Protein AF-X0XR74-F1 (afdb_monomer_lite)

Organism: NCBI:txid412755

Sequence (226 aa):
MINAAQLAQVRPLVLVLLMLSLGAARAMATEDAPVAGAARRPEAAQLPLQDAVSQYGITWTFTESVPVGRFVTGDYYVVGPVTIKSISPAAQNGQNGSMLNPPTDSKSAYDSRIRGYDAALAATAPIRMKPGDSLVSAISHASGGRHKHVYPHFEESGGPLKTAAVLTCLDGPVPADTFRPSYCGPTDRLRRAGDLHRELLPTVPRVEHTPELSLYERIFQRPWLD

Structure (mmCIF, N/CA/C/O backbone):
data_AF-X0XR74-F1
#
_entry.id   AF-X0XR74-F1
#
loop_
_atom_site.group_PDB
_atom_site.id
_atom_site.type_symbol
_atom_site.label_atom_id
_atom_site.label_alt_id
_atom_site.label_comp_id
_atom_site.label_asym_id
_atom_site.label_entity_id
_atom_site.label_seq_id
_atom_site.pdbx_PDB_ins_code
_atom_site.Cartn_x
_atom_site.Cartn_y
_atom_site.Cartn_z
_atom_site.occupancy
_atom_site.B_iso_or_equiv
_atom_site.auth_seq_id
_atom_site.auth_comp_id
_atom_site.auth_asym_id
_atom_site.auth_atom_id
_atom_site.pdbx_PDB_model_num
ATOM 1 N N . MET A 1 1 ? -55.547 -38.965 -54.626 1.00 50.41 1 MET A N 1
ATOM 2 C CA . MET A 1 1 ? -56.484 -39.597 -53.676 1.00 50.41 1 MET A CA 1
ATOM 3 C C . MET A 1 1 ? -56.570 -41.087 -53.975 1.00 50.41 1 MET A C 1
ATOM 5 O O . MET A 1 1 ? -57.277 -41.441 -54.901 1.00 50.41 1 MET A O 1
ATOM 9 N N . ILE A 1 2 ? -55.840 -41.915 -53.221 1.00 39.66 2 ILE A N 1
ATOM 10 C CA . ILE A 1 2 ? -56.207 -43.275 -52.774 1.00 39.66 2 ILE A CA 1
ATOM 11 C C . ILE A 1 2 ? -55.559 -43.399 -51.386 1.00 39.66 2 ILE A C 1
ATOM 13 O O . ILE A 1 2 ? -54.440 -42.928 -51.189 1.00 39.66 2 ILE A O 1
ATOM 17 N N . ASN A 1 3 ? -56.326 -43.890 -50.418 1.00 38.88 3 ASN A N 1
ATOM 18 C CA . ASN A 1 3 ? -56.103 -43.757 -48.980 1.00 38.88 3 ASN A CA 1
ATOM 19 C C . ASN A 1 3 ? -55.765 -45.112 -48.326 1.00 38.88 3 ASN A C 1
ATOM 21 O O . ASN A 1 3 ? -55.986 -46.157 -48.925 1.00 38.88 3 ASN A O 1
ATOM 25 N N . ALA A 1 4 ? -55.256 -45.020 -47.095 1.00 38.78 4 ALA A N 1
ATOM 26 C CA . ALA A 1 4 ? -55.173 -45.977 -45.987 1.00 38.78 4 ALA A CA 1
ATOM 27 C C . ALA A 1 4 ? -55.441 -47.492 -46.193 1.00 38.78 4 ALA A C 1
ATOM 29 O O . ALA A 1 4 ? -56.523 -47.910 -46.588 1.00 38.78 4 ALA A O 1
ATOM 30 N N . ALA A 1 5 ? -54.506 -48.267 -45.622 1.00 37.94 5 ALA A N 1
ATOM 31 C CA . ALA A 1 5 ? -54.701 -49.540 -44.916 1.00 37.94 5 ALA A CA 1
ATOM 32 C C . ALA A 1 5 ? -54.914 -50.833 -45.728 1.00 37.94 5 ALA A C 1
ATOM 34 O O . ALA A 1 5 ? -56.009 -51.122 -46.189 1.00 37.94 5 ALA A O 1
ATOM 35 N N . GLN A 1 6 ? -53.889 -51.696 -45.709 1.00 42.16 6 GLN A N 1
ATOM 36 C CA . GLN A 1 6 ? -54.013 -53.163 -45.666 1.00 42.16 6 GLN A CA 1
ATOM 37 C C . GLN A 1 6 ? -52.725 -53.733 -45.031 1.00 42.16 6 GLN A C 1
ATOM 39 O O . GLN A 1 6 ? -51.643 -53.613 -45.592 1.00 42.16 6 GLN A O 1
ATOM 44 N N . LEU A 1 7 ? -52.763 -54.015 -43.721 1.00 36.00 7 LEU A N 1
ATOM 45 C CA . LEU A 1 7 ? -52.902 -55.357 -43.115 1.00 36.00 7 LEU A CA 1
ATOM 46 C C . LEU A 1 7 ? -51.626 -56.217 -43.276 1.00 36.00 7 LEU A C 1
ATOM 48 O O . LEU A 1 7 ? -51.333 -56.693 -44.359 1.00 36.00 7 LEU A O 1
ATOM 52 N N . ALA A 1 8 ? -50.754 -56.296 -42.264 1.00 34.31 8 ALA A N 1
ATOM 53 C CA . ALA A 1 8 ? -50.838 -57.164 -41.072 1.00 34.31 8 ALA A CA 1
ATOM 54 C C . ALA A 1 8 ? -50.372 -58.613 -41.332 1.00 34.31 8 ALA A C 1
ATOM 56 O O . ALA A 1 8 ? -51.033 -59.318 -42.080 1.00 34.31 8 ALA A O 1
ATOM 57 N N . GLN A 1 9 ? -49.293 -59.055 -40.657 1.00 41.72 9 GLN A N 1
ATOM 58 C CA . GLN A 1 9 ? -49.177 -60.340 -39.924 1.00 41.72 9 GLN A CA 1
ATOM 59 C C . GLN A 1 9 ? -47.761 -60.510 -39.304 1.00 41.72 9 GLN A C 1
ATOM 61 O O . GLN A 1 9 ? -46.762 -60.384 -39.995 1.00 41.72 9 GLN A O 1
ATOM 66 N N . VAL A 1 10 ? -47.630 -60.446 -37.969 1.00 35.78 10 VAL A N 1
ATOM 67 C CA . VAL A 1 10 ? -47.380 -61.547 -36.995 1.00 35.78 10 VAL A CA 1
ATOM 68 C C . VAL A 1 10 ? -45.958 -62.182 -37.032 1.00 35.78 10 VAL A C 1
ATOM 70 O O . VAL A 1 10 ? -45.558 -62.823 -37.991 1.00 35.78 10 VAL A O 1
ATOM 73 N N . ARG A 1 11 ? -45.229 -61.977 -35.913 1.00 35.41 11 ARG A N 1
ATOM 74 C CA . ARG A 1 11 ? -43.943 -62.553 -35.399 1.00 35.41 11 ARG A CA 1
ATOM 75 C C . ARG A 1 11 ? -43.908 -64.118 -35.410 1.00 35.41 11 ARG A C 1
ATOM 77 O O . ARG A 1 11 ? -45.007 -64.650 -35.519 1.00 35.41 11 ARG A O 1
ATOM 84 N N . PRO A 1 12 ? -42.793 -64.885 -35.154 1.00 48.94 12 PRO A N 1
ATOM 85 C CA . PRO A 1 12 ? -41.681 -64.558 -34.228 1.00 48.94 12 PRO A CA 1
ATOM 86 C C . PRO A 1 12 ? -40.264 -65.221 -34.429 1.00 48.94 12 PRO A C 1
ATOM 88 O O . PRO A 1 12 ? -40.068 -66.138 -35.209 1.00 48.94 12 PRO A O 1
ATOM 91 N N . LEU A 1 13 ? -39.301 -64.741 -33.618 1.00 31.27 13 LEU A N 1
ATOM 92 C CA . LEU A 1 13 ? -38.192 -65.430 -32.901 1.00 31.27 13 LEU A CA 1
ATOM 93 C C . LEU A 1 13 ? -37.044 -66.216 -33.617 1.00 31.27 13 LEU A C 1
ATOM 95 O O . LEU A 1 13 ? -37.204 -67.353 -34.030 1.00 31.27 13 LEU A O 1
ATOM 99 N N . VAL A 1 14 ? -35.838 -65.622 -33.532 1.00 30.23 14 VAL A N 1
ATOM 100 C CA . VAL A 1 14 ? -34.523 -66.172 -33.087 1.00 30.23 14 VAL A CA 1
ATOM 101 C C . VAL A 1 14 ? -33.947 -67.443 -33.743 1.00 30.23 14 VAL A C 1
ATOM 103 O O . VAL A 1 14 ? -34.353 -68.555 -33.427 1.00 30.23 14 VAL A O 1
ATOM 106 N N . LEU A 1 15 ? -32.818 -67.281 -34.455 1.00 32.12 15 LEU A N 1
ATOM 107 C CA . LEU A 1 15 ? -31.748 -68.289 -34.507 1.00 32.12 15 LEU A CA 1
ATOM 108 C C . LEU A 1 15 ? -30.350 -67.645 -34.660 1.00 32.12 15 LEU A C 1
ATOM 110 O O . LEU A 1 15 ? -29.964 -67.170 -35.720 1.00 32.12 15 LEU A O 1
ATOM 114 N N . VAL A 1 16 ? -29.652 -67.578 -33.525 1.00 34.81 16 VAL A N 1
ATOM 115 C CA . VAL A 1 16 ? -28.233 -67.907 -33.279 1.00 34.81 16 VAL A CA 1
ATOM 116 C C . VAL A 1 16 ? -27.200 -67.665 -34.403 1.00 34.81 16 VAL A C 1
ATOM 118 O O . VAL A 1 16 ? -27.066 -68.443 -35.337 1.00 34.81 16 VAL A O 1
ATOM 121 N N . LEU A 1 17 ? -26.395 -66.617 -34.181 1.00 29.72 17 LEU A N 1
ATOM 122 C CA . LEU A 1 17 ? -24.921 -66.564 -34.224 1.00 29.72 17 LEU A CA 1
ATOM 123 C C . LEU A 1 17 ? -24.164 -67.414 -35.278 1.00 29.72 17 LEU A C 1
ATOM 125 O O . LEU A 1 17 ? -23.920 -68.598 -35.064 1.00 29.72 17 LEU A O 1
ATOM 129 N N . LEU A 1 18 ? -23.583 -66.757 -36.292 1.00 33.09 18 LEU A N 1
ATOM 130 C CA . LEU A 1 18 ? -22.234 -67.101 -36.762 1.00 33.09 18 LEU A CA 1
ATOM 131 C C . LEU A 1 18 ? -21.492 -65.858 -37.280 1.00 33.09 18 LEU A C 1
ATOM 133 O O . LEU A 1 18 ? -22.023 -65.042 -38.028 1.00 33.09 18 LEU A O 1
ATOM 137 N N . MET A 1 19 ? -20.267 -65.711 -36.790 1.00 30.66 19 MET A N 1
ATOM 138 C CA . MET A 1 19 ? -19.350 -64.594 -36.976 1.00 30.66 19 MET A CA 1
ATOM 139 C C . MET A 1 19 ? -18.734 -64.539 -38.386 1.00 30.66 19 MET A C 1
ATOM 141 O O . MET A 1 19 ? -18.375 -65.580 -38.922 1.00 30.66 19 MET A O 1
ATOM 145 N N . LEU A 1 20 ? -18.508 -63.332 -38.923 1.00 30.52 20 LEU A N 1
ATOM 146 C CA . LEU A 1 20 ? -17.189 -62.677 -39.086 1.00 30.52 20 LEU A CA 1
ATOM 147 C C . LEU A 1 20 ? -17.160 -61.690 -40.272 1.00 30.52 20 LEU A C 1
ATOM 149 O O . LEU A 1 20 ? -17.477 -62.025 -41.407 1.00 30.52 20 LEU A O 1
ATOM 153 N N . SER A 1 21 ? -16.616 -60.507 -39.968 1.00 31.62 21 SER A N 1
ATOM 154 C CA . SER A 1 21 ? -16.007 -59.508 -40.861 1.00 31.62 21 SER A CA 1
ATOM 155 C C . SER A 1 21 ? -16.922 -58.664 -41.764 1.00 31.62 21 SER A C 1
ATOM 157 O O . SER A 1 21 ? -17.354 -59.104 -42.818 1.00 31.62 21 SER A O 1
ATOM 159 N N . LEU A 1 22 ? -17.136 -57.394 -41.391 1.00 36.91 22 LEU A N 1
ATOM 160 C CA . LEU A 1 22 ? -16.425 -56.248 -41.988 1.00 36.91 22 LEU A CA 1
ATOM 161 C C . LEU A 1 22 ? -16.850 -54.924 -41.315 1.00 36.91 22 LEU A C 1
ATOM 163 O O . LEU A 1 22 ? -18.026 -54.584 -41.282 1.00 36.91 22 LEU A O 1
ATOM 167 N N . GLY A 1 23 ? -15.866 -54.161 -40.829 1.00 32.72 23 GLY A N 1
ATOM 168 C CA . GLY A 1 23 ? -15.914 -52.693 -40.810 1.00 32.72 23 GLY A CA 1
ATOM 169 C C . GLY A 1 23 ? -16.754 -51.992 -39.736 1.00 32.72 23 GLY A C 1
ATOM 170 O O . GLY A 1 23 ? -17.702 -51.287 -40.065 1.00 32.72 23 GLY A O 1
ATOM 171 N N . ALA A 1 24 ? -16.340 -52.050 -38.467 1.00 34.88 24 ALA A N 1
ATOM 172 C CA . ALA A 1 24 ? -16.693 -50.988 -37.525 1.00 34.88 24 ALA A CA 1
ATOM 173 C C . ALA A 1 24 ? -15.850 -49.743 -37.853 1.00 34.88 24 ALA A C 1
ATOM 175 O O . ALA A 1 24 ? -14.668 -49.677 -37.513 1.00 34.88 24 ALA A O 1
ATOM 176 N N . ALA A 1 25 ? -16.449 -48.757 -38.521 1.00 36.53 25 ALA A N 1
ATOM 177 C CA . ALA A 1 25 ? -15.903 -47.409 -38.569 1.00 36.53 25 ALA A CA 1
ATOM 178 C C . ALA A 1 25 ? -15.925 -46.839 -37.142 1.00 36.53 25 ALA A C 1
ATOM 180 O O . ALA A 1 25 ? -16.952 -46.368 -36.654 1.00 36.53 25 ALA A O 1
ATOM 181 N N . ARG A 1 26 ? -14.791 -46.924 -36.440 1.00 38.16 26 ARG A N 1
ATOM 182 C CA . ARG A 1 26 ? -14.553 -46.122 -35.240 1.00 38.16 26 ARG A CA 1
ATOM 183 C C . ARG A 1 26 ? -14.521 -44.666 -35.689 1.00 38.16 26 ARG A C 1
ATOM 185 O O . ARG A 1 26 ? -13.575 -44.247 -36.349 1.00 38.16 26 ARG A O 1
ATOM 192 N N . ALA A 1 27 ? -15.544 -43.904 -35.317 1.00 35.62 27 ALA A N 1
ATOM 193 C CA . ALA A 1 27 ? -15.402 -42.465 -35.214 1.00 35.62 27 ALA A CA 1
ATOM 194 C C . ALA A 1 27 ? -14.245 -42.212 -34.240 1.00 35.62 27 ALA A C 1
ATOM 196 O O . ALA A 1 27 ? -14.359 -42.483 -33.044 1.00 35.62 27 ALA A O 1
ATOM 197 N N . MET A 1 28 ? -13.104 -41.769 -34.766 1.00 34.09 28 MET A N 1
ATOM 198 C CA . MET A 1 28 ? -12.090 -41.124 -33.952 1.00 34.09 28 MET A CA 1
ATOM 199 C C . MET A 1 28 ? -12.693 -39.794 -33.519 1.00 34.09 28 MET A C 1
ATOM 201 O O . MET A 1 28 ? -12.554 -38.784 -34.200 1.00 34.09 28 MET A O 1
ATOM 205 N N . ALA A 1 29 ? -13.424 -39.816 -32.406 1.00 37.09 29 ALA A N 1
ATOM 206 C CA . ALA A 1 29 ? -13.490 -38.642 -31.566 1.00 37.09 29 ALA A CA 1
ATOM 207 C C . ALA A 1 29 ? -12.036 -38.368 -31.183 1.00 37.09 29 ALA A C 1
ATOM 209 O O . ALA A 1 29 ? -11.422 -39.138 -30.445 1.00 37.09 29 ALA A O 1
ATOM 210 N N . THR A 1 30 ? -11.452 -37.341 -31.787 1.00 34.97 30 THR A N 1
ATOM 211 C CA . THR A 1 30 ? -10.300 -36.679 -31.205 1.00 34.97 30 THR A CA 1
ATOM 212 C C . THR A 1 30 ? -10.781 -36.191 -29.846 1.00 34.97 30 THR A C 1
ATOM 214 O O . THR A 1 30 ? -11.467 -35.177 -29.750 1.00 34.97 30 THR A O 1
ATOM 217 N N . GLU A 1 31 ? -10.525 -36.984 -28.803 1.00 41.28 31 GLU A N 1
ATOM 218 C CA . GLU A 1 31 ? -10.403 -36.442 -27.461 1.00 41.28 31 GLU A CA 1
ATOM 219 C C . GLU A 1 31 ? -9.352 -35.347 -27.585 1.00 41.28 31 GLU A C 1
ATOM 221 O O . GLU A 1 31 ? -8.162 -35.630 -27.740 1.00 41.28 31 GLU A O 1
ATOM 226 N N . ASP A 1 32 ? -9.815 -34.099 -27.625 1.00 36.69 32 ASP A N 1
ATOM 227 C CA . ASP A 1 32 ? -8.964 -32.949 -27.395 1.00 36.69 32 ASP A CA 1
ATOM 228 C C . ASP A 1 32 ? -8.248 -33.220 -26.076 1.00 36.69 32 ASP A C 1
ATOM 230 O O . ASP A 1 32 ? -8.843 -33.216 -24.993 1.00 36.69 32 ASP A O 1
ATOM 234 N N . ALA A 1 33 ? -6.959 -33.533 -26.189 1.00 40.41 33 ALA A N 1
ATOM 235 C CA . ALA A 1 33 ? -6.070 -33.592 -25.054 1.00 40.41 33 ALA A CA 1
ATOM 236 C C . ALA A 1 33 ? -6.236 -32.272 -24.286 1.00 40.41 33 ALA A C 1
ATOM 238 O O . ALA A 1 33 ? -6.251 -31.202 -24.905 1.00 40.41 33 ALA A O 1
ATOM 239 N N . PRO A 1 34 ? -6.383 -32.310 -22.952 1.00 41.12 34 PRO A N 1
ATOM 240 C CA . PRO A 1 34 ? -6.549 -31.088 -22.193 1.00 41.12 34 PRO A CA 1
ATOM 241 C C . PRO A 1 34 ? -5.308 -30.231 -22.431 1.00 41.12 34 PRO A C 1
ATOM 243 O O . PRO A 1 34 ? -4.183 -30.690 -22.222 1.00 41.12 34 PRO A O 1
ATOM 246 N N . VAL A 1 35 ? -5.510 -28.990 -22.877 1.00 48.12 35 VAL A N 1
ATOM 247 C CA . VAL A 1 35 ? -4.445 -27.989 -22.927 1.00 48.12 35 VAL A CA 1
ATOM 248 C C . VAL A 1 35 ? -3.887 -27.866 -21.511 1.00 48.12 35 VAL A C 1
ATOM 250 O O . VAL A 1 35 ? -4.533 -27.340 -20.601 1.00 48.12 35 VAL A O 1
ATOM 253 N N . ALA A 1 36 ? -2.697 -28.423 -21.308 1.00 43.00 36 ALA A N 1
ATOM 254 C CA . ALA A 1 36 ? -1.950 -28.305 -20.074 1.00 43.00 36 ALA A CA 1
ATOM 255 C C . ALA A 1 36 ? -1.642 -26.819 -19.843 1.00 43.00 36 ALA A C 1
ATOM 257 O O . ALA A 1 36 ? -0.899 -26.219 -20.613 1.00 43.00 36 ALA A O 1
ATOM 258 N N . GLY A 1 37 ? -2.228 -26.216 -18.803 1.00 43.25 37 GLY A N 1
ATOM 259 C CA . GLY A 1 37 ? -1.848 -24.860 -18.388 1.00 43.25 37 GLY A CA 1
ATOM 260 C C . GLY A 1 37 ? -2.933 -23.984 -17.772 1.00 43.25 37 GLY A C 1
ATOM 261 O O . GLY A 1 37 ? -2.594 -22.960 -17.186 1.00 43.25 37 GLY A O 1
ATOM 262 N N . ALA A 1 38 ? -4.214 -24.360 -17.806 1.00 45.47 38 ALA A N 1
ATOM 263 C CA . ALA A 1 38 ? -5.198 -23.693 -16.957 1.00 45.47 38 ALA A CA 1
ATOM 264 C C . ALA A 1 38 ? -4.982 -24.177 -15.520 1.00 45.47 38 ALA A C 1
ATOM 266 O O . ALA A 1 38 ? -5.572 -25.173 -15.098 1.00 45.47 38 ALA A O 1
ATOM 267 N N . ALA A 1 39 ? -4.083 -23.516 -14.784 1.00 48.03 39 ALA A N 1
ATOM 268 C CA . ALA A 1 39 ? -3.956 -23.705 -13.349 1.00 48.03 39 ALA A CA 1
ATOM 269 C C . ALA A 1 39 ? -5.370 -23.637 -12.759 1.00 48.03 39 ALA A C 1
ATOM 271 O O . ALA A 1 39 ? -6.012 -22.581 -12.775 1.00 48.03 39 ALA A O 1
ATOM 272 N N . ARG A 1 40 ? -5.891 -24.790 -12.311 1.00 50.78 40 ARG A N 1
ATOM 273 C CA . ARG A 1 40 ? -7.111 -24.841 -11.505 1.00 50.78 40 ARG A CA 1
ATOM 274 C C . ARG A 1 40 ? -6.927 -23.772 -10.444 1.00 50.78 40 ARG A C 1
ATOM 276 O O . ARG A 1 40 ? -5.891 -23.781 -9.783 1.00 50.78 40 ARG A O 1
ATOM 283 N N . ARG A 1 41 ? -7.895 -22.851 -10.331 1.00 47.16 41 ARG A N 1
ATOM 284 C CA . ARG A 1 41 ? -8.010 -21.931 -9.194 1.00 47.16 41 ARG A CA 1
ATOM 285 C C . ARG A 1 41 ? -7.658 -22.778 -7.970 1.00 47.16 41 ARG A C 1
ATOM 287 O O . ARG A 1 41 ? -8.414 -23.720 -7.719 1.00 47.16 41 ARG A O 1
ATOM 294 N N . PRO A 1 42 ? -6.506 -22.562 -7.304 1.00 48.03 42 PRO A N 1
ATOM 295 C CA . PRO A 1 42 ? -6.255 -23.257 -6.060 1.00 48.03 42 PRO A CA 1
ATOM 296 C C . PRO A 1 42 ? -7.492 -22.970 -5.231 1.00 48.03 42 PRO A C 1
ATOM 298 O O . PRO A 1 42 ? -7.928 -21.813 -5.179 1.00 48.03 42 PRO A O 1
ATOM 301 N N . GLU A 1 43 ? -8.138 -24.021 -4.735 1.00 49.12 43 GLU A N 1
ATOM 302 C CA . GLU A 1 43 ? -9.251 -23.863 -3.816 1.00 49.12 43 GLU A CA 1
ATOM 303 C C . GLU A 1 43 ? -8.837 -22.800 -2.810 1.00 49.12 43 GLU A C 1
ATOM 305 O O . GLU A 1 43 ? -7.707 -22.850 -2.326 1.00 49.12 43 GLU A O 1
ATOM 310 N N . ALA A 1 44 ? -9.684 -21.781 -2.662 1.00 47.81 44 ALA A N 1
ATOM 311 C CA . ALA A 1 44 ? -9.475 -20.613 -1.830 1.00 47.81 44 ALA A CA 1
ATOM 312 C C . ALA A 1 44 ? -9.013 -21.058 -0.437 1.00 47.81 44 ALA A C 1
ATOM 314 O O . ALA A 1 44 ? -9.826 -21.296 0.452 1.00 47.81 44 ALA A O 1
ATOM 315 N N . ALA A 1 45 ? -7.704 -21.246 -0.282 1.00 56.72 45 ALA A N 1
ATOM 316 C CA . ALA A 1 45 ? -7.099 -21.696 0.947 1.00 56.72 45 ALA A CA 1
ATOM 317 C C . ALA A 1 45 ? -7.471 -20.642 1.979 1.00 56.72 45 ALA A C 1
ATOM 319 O O . ALA A 1 45 ? -7.301 -19.450 1.710 1.00 56.72 45 ALA A O 1
ATOM 320 N N . GLN A 1 46 ? -8.052 -21.075 3.101 1.00 75.50 46 GLN A N 1
ATOM 321 C CA . GLN A 1 46 ? -8.413 -20.188 4.200 1.00 75.50 46 GLN A CA 1
ATOM 322 C C . GLN A 1 46 ? -7.187 -19.342 4.527 1.00 75.50 46 GLN A C 1
ATOM 324 O O . GLN A 1 46 ? -6.181 -19.848 5.028 1.00 75.50 46 GLN A O 1
ATOM 329 N N . LEU A 1 47 ? -7.244 -18.073 4.125 1.00 92.44 47 LEU A N 1
ATOM 330 C CA . LEU A 1 47 ? -6.144 -17.152 4.320 1.00 92.44 47 LEU A CA 1
ATOM 331 C C . LEU A 1 47 ? -5.864 -17.076 5.821 1.00 92.44 47 LEU A C 1
ATOM 333 O O . LEU A 1 47 ? -6.817 -17.072 6.609 1.00 92.44 47 LEU A O 1
ATOM 337 N N . PRO A 1 48 ? -4.590 -17.017 6.236 1.00 95.62 48 PRO A N 1
ATOM 338 C CA . PRO A 1 48 ? -4.269 -16.881 7.643 1.00 95.62 48 PRO A CA 1
ATOM 339 C C . PRO A 1 48 ? -4.957 -15.638 8.206 1.00 95.62 48 PRO A C 1
ATOM 341 O O . PRO A 1 48 ? -4.851 -14.545 7.639 1.00 95.62 48 PRO A O 1
ATOM 344 N N . LEU A 1 49 ? -5.646 -15.827 9.329 1.00 97.50 49 LEU A N 1
ATOM 345 C CA . LEU A 1 49 ? -6.164 -14.731 10.130 1.00 97.50 49 LEU A CA 1
ATOM 346 C C . LEU A 1 49 ? -4.992 -14.041 10.825 1.00 97.50 49 LEU A C 1
ATOM 348 O O . LEU A 1 49 ? -4.180 -14.699 11.475 1.00 97.50 49 LEU A O 1
ATOM 352 N N . GLN A 1 50 ? -4.884 -12.727 10.664 1.00 98.50 50 GLN A N 1
ATOM 353 C CA . GLN A 1 50 ? -3.826 -11.929 11.277 1.00 98.50 50 GLN A CA 1
ATOM 354 C C . GLN A 1 50 ? -4.411 -10.662 11.890 1.00 98.50 50 GLN A C 1
ATOM 356 O O . GLN A 1 50 ? -5.307 -10.050 11.314 1.00 98.50 50 GLN A O 1
ATOM 361 N N . ASP A 1 51 ? -3.860 -10.244 13.028 1.00 98.56 51 ASP A N 1
ATOM 362 C CA . ASP A 1 51 ? -4.226 -8.990 13.704 1.00 98.56 51 ASP A CA 1
ATOM 363 C C . ASP A 1 51 ? -3.460 -7.783 13.151 1.00 98.56 51 ASP A C 1
ATOM 365 O O . ASP A 1 51 ? -3.815 -6.635 13.414 1.00 98.56 51 ASP A O 1
ATOM 369 N N . ALA A 1 52 ? -2.392 -8.024 12.389 1.00 98.75 52 ALA A N 1
ATOM 370 C CA . ALA A 1 52 ? -1.595 -6.991 11.751 1.00 98.75 52 ALA A CA 1
ATOM 371 C C . ALA A 1 52 ? -0.811 -7.548 10.560 1.00 98.75 52 ALA A C 1
ATOM 373 O O . ALA A 1 52 ? -0.515 -8.740 10.497 1.00 98.75 52 ALA A O 1
ATOM 374 N N . VAL A 1 53 ? -0.402 -6.663 9.655 1.00 98.69 53 VAL A N 1
ATOM 375 C CA . VAL A 1 53 ? 0.551 -6.968 8.580 1.00 98.69 53 VAL A CA 1
ATOM 376 C C . VAL A 1 53 ? 1.634 -5.908 8.522 1.00 98.69 53 VAL A C 1
ATOM 378 O O . VAL A 1 53 ? 1.363 -4.723 8.715 1.00 98.69 53 VAL A O 1
ATOM 381 N N . SER A 1 54 ? 2.861 -6.344 8.235 1.00 98.62 54 SER A N 1
ATOM 382 C CA . SER A 1 54 ? 4.030 -5.470 8.154 1.00 98.62 54 SER A CA 1
ATOM 383 C C . SER A 1 54 ? 4.726 -5.596 6.805 1.00 98.62 54 SER A C 1
ATOM 385 O O . SER A 1 54 ? 5.102 -6.693 6.391 1.00 98.62 54 SER A O 1
ATOM 387 N N . GLN A 1 55 ? 4.955 -4.466 6.141 1.00 98.12 55 GLN A N 1
ATOM 388 C CA . GLN A 1 55 ? 5.643 -4.394 4.858 1.00 98.12 55 GLN A CA 1
ATOM 389 C C . GLN A 1 55 ? 6.538 -3.154 4.807 1.00 98.12 55 GLN A C 1
ATOM 391 O O . GLN A 1 55 ? 6.111 -2.035 5.061 1.00 98.12 55 GLN A O 1
ATOM 396 N N . TYR A 1 56 ? 7.822 -3.359 4.505 1.00 96.81 56 TYR A N 1
ATOM 397 C CA . TYR A 1 56 ? 8.827 -2.291 4.373 1.00 96.81 56 TYR A CA 1
ATOM 398 C C . TYR A 1 56 ? 8.972 -1.364 5.597 1.00 96.81 56 TYR A C 1
ATOM 400 O O . TYR A 1 56 ? 9.428 -0.232 5.466 1.00 96.81 56 TYR A O 1
ATOM 408 N N . GLY A 1 57 ? 8.644 -1.863 6.793 1.00 97.81 57 GLY A N 1
ATOM 409 C CA . GLY A 1 57 ? 8.670 -1.093 8.041 1.00 97.81 57 GLY A CA 1
ATOM 410 C C . GLY A 1 57 ? 7.363 -0.363 8.360 1.00 97.81 57 GLY A C 1
ATOM 411 O O . GLY A 1 57 ? 7.299 0.294 9.392 1.00 97.81 57 GLY A O 1
ATOM 412 N N . ILE A 1 58 ? 6.347 -0.483 7.500 1.00 98.81 58 ILE A N 1
ATOM 413 C CA . ILE A 1 58 ? 4.980 -0.026 7.750 1.00 98.81 58 ILE A CA 1
ATOM 414 C C . ILE A 1 58 ? 4.190 -1.198 8.316 1.00 98.81 58 ILE A C 1
ATOM 416 O O . ILE A 1 58 ? 4.184 -2.269 7.711 1.00 98.81 58 ILE A O 1
ATOM 420 N N . THR A 1 59 ? 3.508 -0.994 9.435 1.00 98.88 59 THR A N 1
ATOM 421 C CA . THR A 1 59 ? 2.621 -1.984 10.046 1.00 98.88 59 THR A CA 1
ATOM 422 C C . THR A 1 59 ? 1.211 -1.431 10.143 1.00 98.88 59 THR A C 1
ATOM 424 O O . THR A 1 59 ? 0.999 -0.419 10.809 1.00 98.88 59 THR A O 1
ATOM 427 N N . TRP A 1 60 ? 0.242 -2.125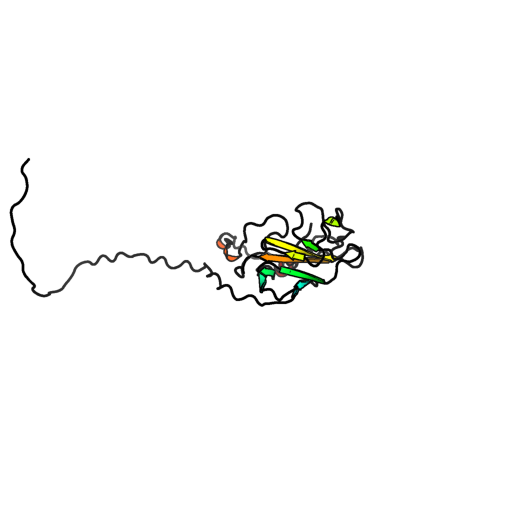 9.551 1.00 98.88 60 TRP A N 1
ATOM 428 C CA . TRP A 1 60 ? -1.183 -1.873 9.758 1.00 98.88 60 TRP A CA 1
ATOM 429 C C . TRP A 1 60 ? -1.707 -2.870 10.785 1.00 98.88 60 TRP A C 1
ATOM 431 O O . TRP A 1 60 ? -1.574 -4.075 10.590 1.00 98.88 60 TRP A O 1
ATOM 441 N N . THR A 1 61 ? -2.272 -2.373 11.883 1.00 98.88 61 THR A N 1
ATOM 442 C CA . THR A 1 61 ? -2.920 -3.198 12.913 1.00 98.88 61 THR A CA 1
ATOM 443 C C . THR A 1 61 ? -4.425 -3.116 12.733 1.00 98.88 61 THR A C 1
ATOM 445 O O . THR A 1 61 ? -4.967 -2.020 12.593 1.00 98.88 61 THR A O 1
ATOM 448 N N . PHE A 1 62 ? -5.103 -4.252 12.748 1.00 98.75 62 PHE A N 1
ATOM 449 C CA . PHE A 1 62 ? -6.543 -4.370 12.575 1.00 98.75 62 PHE A CA 1
ATOM 450 C C . PHE A 1 62 ? -7.267 -4.314 13.923 1.00 98.75 62 PHE A C 1
ATOM 452 O O . PHE A 1 62 ? -6.672 -4.505 14.986 1.00 98.75 62 PHE A O 1
ATOM 459 N N . THR A 1 63 ? -8.559 -3.997 13.905 1.00 98.50 63 THR A N 1
ATOM 460 C CA . THR A 1 63 ? -9.393 -4.078 15.116 1.00 98.50 63 THR A CA 1
ATOM 461 C C . THR A 1 63 ? -9.696 -5.518 15.523 1.00 98.50 63 THR A C 1
ATOM 463 O O . THR A 1 63 ? -9.923 -5.770 16.701 1.00 98.50 63 THR A O 1
ATOM 466 N N . GLU A 1 64 ? -9.696 -6.434 14.557 1.00 97.56 64 GLU A N 1
ATOM 467 C CA . GLU A 1 64 ? -10.018 -7.857 14.687 1.00 97.56 64 GLU A CA 1
ATOM 468 C C . GLU A 1 64 ? -9.087 -8.655 13.764 1.00 97.56 64 GLU A C 1
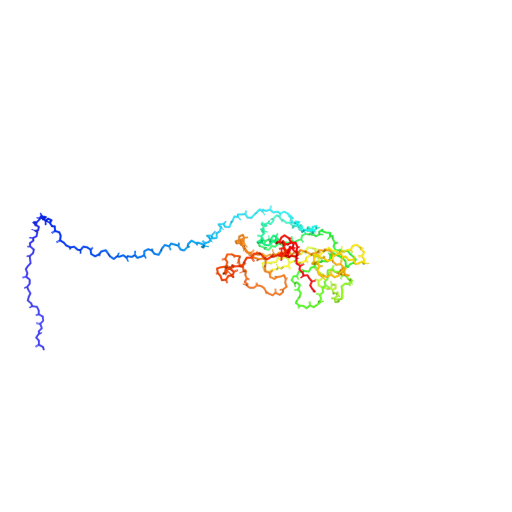ATOM 470 O O . GLU A 1 64 ? -8.522 -8.080 12.832 1.00 97.56 64 GLU A O 1
ATOM 475 N N . SER A 1 65 ? -8.935 -9.962 13.982 1.00 97.88 65 SER A N 1
ATOM 476 C CA . SER A 1 65 ? -8.152 -10.805 13.075 1.00 97.88 65 SER A CA 1
ATOM 477 C C . SER A 1 65 ? -8.831 -10.899 11.706 1.00 97.88 65 SER A C 1
ATOM 479 O O . SER A 1 65 ? -9.994 -11.294 11.617 1.00 97.88 65 SER A O 1
ATOM 481 N N . VAL A 1 66 ? -8.109 -10.584 10.628 1.00 97.38 66 VAL A N 1
ATOM 482 C CA . VAL A 1 66 ? -8.654 -10.574 9.256 1.00 97.38 66 VAL A CA 1
ATOM 483 C C . VAL A 1 66 ? -7.947 -11.591 8.364 1.00 97.38 66 VAL A C 1
ATOM 485 O O . VAL A 1 66 ? -6.761 -11.851 8.580 1.00 97.38 66 VAL A O 1
ATOM 488 N N . PRO A 1 67 ? -8.614 -12.165 7.346 1.00 98.00 67 PRO A N 1
ATOM 489 C CA . PRO A 1 67 ? -7.954 -13.045 6.391 1.00 98.00 67 PRO A CA 1
ATOM 490 C C . PRO A 1 67 ? -7.000 -12.237 5.504 1.00 98.00 67 PRO A C 1
ATOM 492 O O . PRO A 1 67 ? -7.413 -11.281 4.844 1.00 98.00 67 PRO A O 1
ATOM 495 N N . VAL A 1 68 ? -5.727 -12.632 5.478 1.00 98.25 68 VAL A N 1
ATOM 496 C CA . VAL A 1 68 ? -4.658 -11.915 4.770 1.00 98.25 68 VAL A CA 1
ATOM 497 C C . VAL A 1 68 ? -4.037 -12.780 3.682 1.00 98.25 68 VAL A C 1
ATOM 499 O O . VAL A 1 68 ? -3.553 -13.879 3.949 1.00 98.25 68 VAL A O 1
ATOM 502 N N . GLY A 1 69 ? -3.958 -12.244 2.467 1.00 97.25 69 GLY A N 1
ATOM 503 C CA . GLY A 1 69 ? -3.250 -12.853 1.347 1.00 97.25 69 GLY A CA 1
ATOM 504 C C . GLY A 1 69 ? -2.136 -11.967 0.799 1.00 97.25 69 GLY A C 1
ATOM 505 O O . GLY A 1 69 ? -1.885 -10.860 1.280 1.00 97.25 69 GLY A O 1
ATOM 506 N N . ARG A 1 70 ? -1.440 -12.477 -0.219 1.00 96.69 70 ARG A N 1
ATOM 507 C CA . ARG A 1 70 ? -0.399 -11.749 -0.949 1.00 96.69 70 ARG A CA 1
ATOM 508 C C . ARG A 1 70 ? -0.617 -11.864 -2.449 1.00 96.69 70 ARG A C 1
ATOM 510 O O . ARG A 1 70 ? -0.983 -12.931 -2.940 1.00 96.69 70 ARG A O 1
ATOM 517 N N . PHE A 1 71 ? -0.372 -10.771 -3.158 1.00 96.31 71 PHE A N 1
ATOM 518 C CA . PHE A 1 71 ? -0.284 -10.762 -4.615 1.00 96.31 71 PHE A CA 1
ATOM 519 C C . PHE A 1 71 ? 1.038 -11.376 -5.086 1.00 96.31 71 PHE A C 1
ATOM 521 O O . PHE A 1 71 ? 1.996 -11.484 -4.317 1.00 96.31 71 PHE A O 1
ATOM 528 N N . VAL A 1 72 ? 1.127 -11.699 -6.378 1.00 94.75 72 VAL A N 1
ATOM 529 C CA . VAL A 1 72 ? 2.349 -12.223 -7.015 1.00 94.75 72 VAL A CA 1
ATOM 530 C C . VAL A 1 72 ? 3.539 -11.259 -6.896 1.00 94.75 72 VAL A C 1
ATOM 532 O O . VAL A 1 72 ? 4.688 -11.687 -6.919 1.00 94.75 72 VAL A O 1
ATOM 535 N N . THR A 1 73 ? 3.276 -9.959 -6.713 1.00 90.38 73 THR A N 1
ATO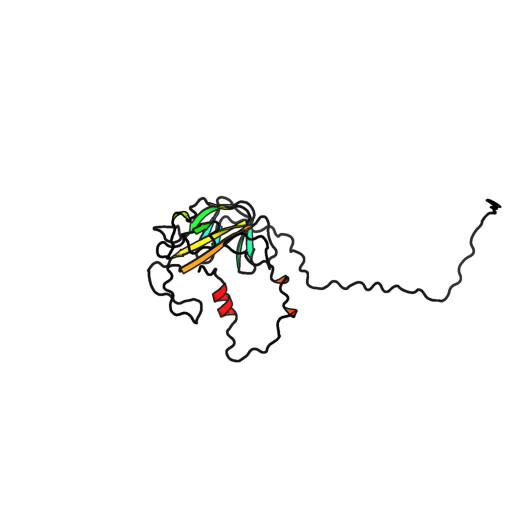M 536 C CA . THR A 1 73 ? 4.289 -8.913 -6.475 1.00 90.38 73 THR A CA 1
ATOM 537 C C . THR A 1 73 ? 4.752 -8.829 -5.017 1.00 90.38 73 THR A C 1
ATOM 539 O O . THR A 1 73 ? 5.667 -8.073 -4.705 1.00 90.38 73 THR A O 1
ATOM 542 N N . GLY A 1 74 ? 4.136 -9.594 -4.112 1.00 94.38 74 GLY A N 1
ATOM 543 C CA . GLY A 1 74 ? 4.463 -9.645 -2.687 1.00 94.38 74 GLY A CA 1
ATOM 544 C C . GLY A 1 74 ? 3.683 -8.670 -1.801 1.00 94.38 74 GLY A C 1
ATOM 545 O O . GLY A 1 74 ? 3.731 -8.829 -0.580 1.00 94.38 74 GLY A O 1
ATOM 546 N N . ASP A 1 75 ? 2.952 -7.716 -2.386 1.00 97.00 75 ASP A N 1
ATOM 547 C CA . ASP A 1 75 ? 2.072 -6.800 -1.652 1.00 97.00 75 ASP A CA 1
ATOM 548 C C . ASP A 1 75 ? 0.927 -7.551 -0.959 1.00 97.00 75 ASP A C 1
ATOM 550 O O . ASP A 1 75 ? 0.398 -8.537 -1.485 1.00 97.00 75 ASP A O 1
ATOM 554 N N . TYR A 1 76 ? 0.524 -7.063 0.211 1.00 98.00 76 TYR A N 1
ATOM 555 C CA . TYR A 1 76 ? -0.565 -7.648 0.987 1.00 98.00 76 TYR A CA 1
ATOM 556 C C . TYR A 1 76 ? -1.955 -7.216 0.503 1.00 98.00 76 TYR A C 1
ATOM 558 O O . TYR A 1 76 ? -2.185 -6.070 0.107 1.00 98.00 76 TYR A O 1
ATOM 566 N N . TYR A 1 77 ? -2.914 -8.131 0.640 1.00 97.94 77 TYR A N 1
ATOM 567 C CA . TYR A 1 77 ? -4.336 -7.810 0.622 1.00 97.94 77 TYR A CA 1
ATOM 568 C C . TYR A 1 77 ? -5.063 -8.427 1.816 1.00 97.94 77 TYR A C 1
ATOM 570 O O . TYR A 1 77 ? -4.632 -9.441 2.368 1.00 97.94 77 TYR A O 1
ATOM 578 N N . VAL A 1 78 ? -6.183 -7.819 2.189 1.00 98.25 78 VAL A N 1
ATOM 579 C CA . VAL A 1 78 ? -7.146 -8.339 3.169 1.00 98.25 78 VAL A CA 1
ATOM 580 C C . VAL A 1 78 ? -8.453 -8.697 2.473 1.00 98.25 78 VAL A C 1
ATOM 582 O O . VAL A 1 78 ? -8.740 -8.171 1.396 1.00 98.25 78 VAL A O 1
ATOM 585 N N . VAL A 1 79 ? -9.243 -9.587 3.072 1.00 96.88 79 VAL A N 1
ATOM 586 C CA . VAL A 1 79 ? -10.539 -10.014 2.526 1.00 96.88 79 VAL A CA 1
ATOM 587 C C . VAL A 1 79 ? -11.692 -9.572 3.423 1.00 96.88 79 VAL A C 1
ATOM 589 O O . VAL A 1 79 ? -11.688 -9.844 4.622 1.00 96.88 79 VAL A O 1
ATOM 592 N N . GLY A 1 80 ? -12.705 -8.955 2.811 1.00 93.31 80 GLY A N 1
ATOM 593 C CA . GLY A 1 80 ? -13.900 -8.434 3.474 1.00 93.31 80 GLY A CA 1
ATOM 594 C C . GLY A 1 80 ? -13.711 -7.021 4.039 1.00 93.31 80 GLY A C 1
ATOM 595 O O . GLY A 1 80 ? -12.616 -6.471 3.981 1.00 93.31 80 GLY A O 1
ATOM 596 N N . PRO A 1 81 ? -14.771 -6.388 4.572 1.00 96.69 81 PRO A N 1
ATOM 597 C CA . PRO A 1 81 ? -14.637 -5.108 5.259 1.00 96.69 81 PRO A CA 1
ATOM 598 C C . PRO A 1 81 ? -13.655 -5.216 6.430 1.00 96.69 81 PRO A C 1
ATOM 600 O O . PRO A 1 81 ? -13.769 -6.117 7.256 1.00 96.69 81 PRO A O 1
ATOM 603 N N . VAL A 1 82 ? -12.716 -4.278 6.522 1.00 98.19 82 VAL A N 1
ATOM 604 C CA . VAL A 1 82 ? -11.670 -4.268 7.552 1.00 98.19 82 VAL A CA 1
ATOM 605 C C . VAL A 1 82 ? -11.575 -2.886 8.176 1.00 98.19 82 VAL A C 1
ATOM 607 O O . VAL A 1 82 ? -11.687 -1.872 7.491 1.00 98.19 82 VAL A O 1
ATOM 610 N N . THR A 1 83 ? -11.332 -2.832 9.485 1.00 98.75 83 THR A N 1
ATOM 611 C CA . THR A 1 83 ? -10.978 -1.583 10.163 1.00 98.75 83 THR A CA 1
ATOM 612 C C . THR A 1 83 ? -9.517 -1.620 10.591 1.00 98.75 83 THR A C 1
ATOM 614 O O . THR A 1 83 ? -9.110 -2.458 11.396 1.00 98.75 83 THR A O 1
ATOM 617 N N . ILE A 1 84 ? -8.725 -0.683 10.076 1.00 98.81 84 ILE A N 1
ATOM 618 C CA . ILE A 1 84 ? -7.367 -0.426 10.550 1.00 98.81 84 ILE A CA 1
ATOM 619 C C . ILE A 1 84 ? -7.475 0.346 11.861 1.00 98.81 84 ILE A C 1
ATOM 621 O O . ILE A 1 84 ? -7.974 1.470 11.884 1.00 98.81 84 ILE A O 1
ATOM 625 N N . LYS A 1 85 ? -7.001 -0.252 12.949 1.00 98.75 85 LYS A N 1
ATOM 626 C CA . LYS A 1 85 ? -6.936 0.347 14.284 1.00 98.75 85 LYS A CA 1
ATOM 627 C C . LYS A 1 85 ? -5.811 1.372 14.395 1.00 98.75 85 LYS A C 1
ATOM 629 O O . LYS A 1 85 ? -6.001 2.418 15.008 1.00 98.75 85 LYS A O 1
ATOM 634 N N . SER A 1 86 ? -4.641 1.062 13.846 1.00 98.75 86 SER A N 1
ATOM 635 C CA . SER A 1 86 ? -3.462 1.928 13.901 1.00 98.75 86 SER A CA 1
ATOM 636 C C . SER A 1 86 ? -2.464 1.594 12.796 1.00 98.75 86 SER A C 1
ATOM 638 O O . SER A 1 86 ? -2.479 0.500 12.228 1.00 98.75 86 SER A O 1
ATOM 640 N N . ILE A 1 87 ? -1.589 2.557 12.508 1.00 98.88 87 ILE A N 1
ATOM 641 C CA . ILE A 1 87 ? -0.491 2.429 11.550 1.00 98.88 87 ILE A CA 1
ATOM 642 C C . ILE A 1 87 ? 0.804 2.807 12.269 1.00 98.88 87 ILE A C 1
ATOM 644 O O . ILE A 1 87 ? 0.835 3.800 12.997 1.00 98.88 87 ILE A O 1
ATOM 648 N N . SER A 1 88 ? 1.849 2.002 12.090 1.00 98.62 88 SER A N 1
ATOM 649 C CA . SER A 1 88 ? 3.198 2.272 12.591 1.00 98.62 88 SER A CA 1
ATOM 650 C C . SER A 1 88 ? 4.183 2.385 11.422 1.00 98.62 88 SER A C 1
ATOM 652 O O . SER A 1 88 ? 4.158 1.507 10.561 1.00 98.62 88 SER A O 1
ATOM 654 N N . PRO A 1 89 ? 5.059 3.407 11.378 1.00 98.19 89 PRO A N 1
ATOM 655 C CA . PRO A 1 89 ? 5.091 4.554 12.286 1.00 98.19 89 PRO A CA 1
ATOM 656 C C . PRO A 1 89 ? 3.819 5.406 12.171 1.00 98.19 89 PRO A C 1
ATOM 658 O O . PRO A 1 89 ? 3.191 5.465 11.116 1.00 98.19 89 PRO A O 1
ATOM 661 N N . ALA A 1 90 ? 3.437 6.054 13.272 1.00 97.81 90 ALA A N 1
ATOM 662 C CA . ALA A 1 90 ? 2.276 6.935 13.280 1.00 97.81 90 ALA A CA 1
ATOM 663 C C . ALA A 1 90 ? 2.543 8.198 1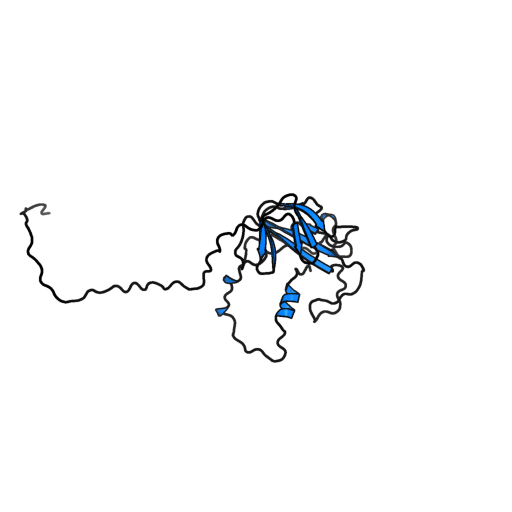2.448 1.00 97.81 90 ALA A C 1
ATOM 665 O O . ALA A 1 90 ? 3.666 8.718 12.422 1.00 97.81 90 ALA A O 1
ATOM 666 N N . ALA A 1 91 ? 1.489 8.714 11.815 1.00 97.50 91 ALA A N 1
ATOM 667 C CA . ALA A 1 91 ? 1.533 10.019 11.179 1.00 97.50 91 ALA A CA 1
ATOM 668 C C . ALA A 1 91 ? 1.733 11.104 12.246 1.00 97.50 91 ALA A C 1
ATOM 670 O O . ALA A 1 91 ? 0.988 11.168 13.226 1.00 97.50 91 ALA A O 1
ATOM 671 N N . GLN A 1 92 ? 2.741 11.955 12.072 1.00 95.81 92 GLN A N 1
ATOM 672 C CA . GLN A 1 92 ? 3.052 13.015 13.029 1.00 95.81 92 GLN A CA 1
ATOM 673 C C . GLN A 1 92 ? 3.676 14.210 12.315 1.00 95.81 92 GLN A C 1
ATOM 675 O O . GLN A 1 92 ? 4.561 14.042 11.481 1.00 95.81 92 GLN A O 1
ATOM 680 N N . ASN A 1 93 ? 3.235 15.424 12.663 1.00 94.50 93 ASN A N 1
ATOM 681 C CA . ASN A 1 93 ? 3.780 16.682 12.135 1.00 94.50 93 ASN A CA 1
ATOM 682 C C . ASN A 1 93 ? 3.843 16.714 10.595 1.00 94.50 93 ASN A C 1
ATOM 684 O O . ASN A 1 93 ? 4.836 17.155 10.022 1.00 94.50 93 ASN A O 1
ATOM 688 N N . GLY A 1 94 ? 2.803 16.191 9.938 1.00 95.12 94 GLY A N 1
ATOM 689 C CA . GLY A 1 94 ? 2.725 16.127 8.479 1.00 95.12 94 GLY A CA 1
ATOM 690 C C . GLY A 1 94 ? 3.645 15.090 7.831 1.00 95.12 94 GLY A C 1
ATOM 691 O O . GLY A 1 94 ? 3.869 15.189 6.639 1.00 95.12 94 GLY A O 1
ATOM 692 N N . GLN A 1 95 ? 4.192 14.121 8.570 1.00 96.69 95 GLN A N 1
ATOM 693 C CA . GLN A 1 95 ? 5.041 13.037 8.052 1.00 96.69 95 GLN A CA 1
ATOM 694 C C . GLN A 1 95 ? 4.402 11.666 8.296 1.00 96.69 95 GLN A C 1
ATOM 696 O O . GLN A 1 95 ? 3.525 11.541 9.151 1.00 96.69 95 GLN A O 1
ATOM 701 N N . ASN A 1 96 ? 4.892 10.636 7.597 1.00 97.56 96 ASN A N 1
ATOM 702 C CA . ASN A 1 96 ? 4.391 9.253 7.657 1.00 97.56 96 ASN A CA 1
ATOM 703 C C . ASN A 1 96 ? 2.882 9.137 7.374 1.00 97.56 96 ASN A C 1
ATOM 705 O O . ASN A 1 96 ? 2.155 8.382 8.023 1.00 97.56 96 ASN A O 1
ATOM 709 N N . GLY A 1 97 ? 2.389 9.949 6.442 1.00 98.19 97 GLY A N 1
ATOM 710 C CA . GLY A 1 97 ? 0.975 10.008 6.118 1.00 98.19 97 GLY A CA 1
ATOM 711 C C . GLY A 1 97 ? 0.467 8.761 5.400 1.00 98.19 97 GLY A C 1
ATOM 712 O O . GLY A 1 97 ? 1.221 7.970 4.825 1.00 98.19 97 GLY A O 1
ATOM 713 N N . SER A 1 98 ? -0.852 8.598 5.432 1.00 98.44 98 SER A N 1
ATOM 714 C CA . SER A 1 98 ? 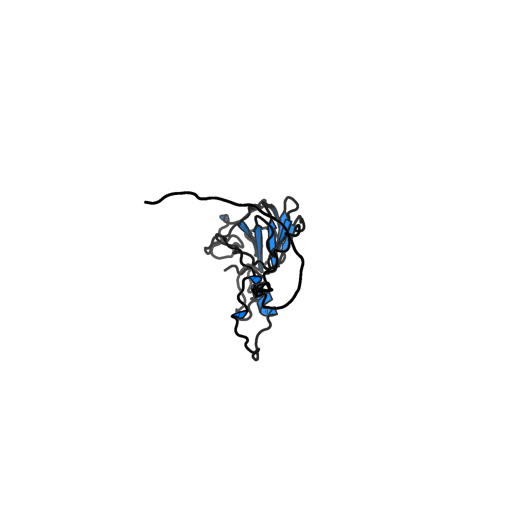-1.573 7.557 4.705 1.00 98.44 98 SER A CA 1
ATOM 715 C C . SER A 1 98 ? -2.755 8.160 3.961 1.00 98.44 98 SER A C 1
ATOM 717 O O . SER A 1 98 ? -3.301 9.172 4.392 1.00 98.44 98 SER A O 1
ATOM 719 N N . MET A 1 99 ? -3.164 7.537 2.862 1.00 98.06 99 MET A N 1
ATOM 720 C CA . MET A 1 99 ? -4.286 7.969 2.032 1.00 98.06 99 MET A CA 1
ATOM 721 C C . MET A 1 99 ? -5.127 6.755 1.646 1.00 98.06 99 MET A C 1
ATOM 723 O O . MET A 1 99 ? -4.606 5.767 1.124 1.00 98.06 99 MET A O 1
ATOM 727 N N . LEU A 1 100 ? -6.428 6.838 1.911 1.00 97.62 100 LEU A N 1
ATOM 728 C CA . LEU A 1 100 ? -7.410 5.864 1.450 1.00 97.62 100 LEU A CA 1
ATOM 729 C C . LEU A 1 100 ? -7.874 6.288 0.058 1.00 97.62 100 LEU A C 1
ATOM 731 O O . LEU A 1 100 ? -8.365 7.403 -0.098 1.00 97.62 100 LEU A O 1
ATOM 735 N N . ASN A 1 101 ? -7.722 5.403 -0.924 1.00 95.69 101 ASN A N 1
ATOM 736 C CA . ASN A 1 101 ? -8.038 5.639 -2.332 1.00 95.69 101 ASN A CA 1
ATOM 737 C C . ASN A 1 101 ? -7.463 6.971 -2.853 1.00 95.69 101 ASN A C 1
ATOM 739 O O . ASN A 1 101 ? -8.236 7.877 -3.178 1.00 95.69 101 ASN A O 1
ATOM 743 N N . PRO A 1 102 ? -6.122 7.116 -2.909 1.00 94.69 102 PRO A N 1
ATOM 744 C CA . PRO A 1 102 ? -5.487 8.330 -3.405 1.00 94.69 102 PRO A CA 1
ATOM 745 C C . PRO A 1 102 ? -6.076 8.808 -4.745 1.00 94.69 102 PRO A C 1
ATOM 747 O O . PRO A 1 102 ? -6.382 7.974 -5.611 1.00 94.69 102 PRO A O 1
ATOM 750 N N . PRO A 1 103 ? -6.213 10.135 -4.939 1.00 92.50 103 PRO A N 1
ATOM 751 C CA . PRO A 1 103 ? -6.638 10.693 -6.210 1.00 92.50 103 PRO A CA 1
ATOM 752 C C . PRO A 1 103 ? -5.606 10.392 -7.301 1.00 92.50 103 PRO A C 1
ATOM 754 O O . PRO A 1 103 ? -4.460 10.030 -7.038 1.00 92.50 103 PRO A O 1
ATOM 757 N N . THR A 1 104 ? -6.022 10.559 -8.551 1.00 90.50 104 THR A N 1
ATOM 758 C CA . THR A 1 104 ? -5.156 10.426 -9.731 1.00 90.50 104 THR A CA 1
ATOM 759 C C . THR A 1 104 ? -4.558 11.772 -10.161 1.00 90.50 104 THR A C 1
ATOM 761 O O . THR A 1 104 ? -4.224 11.948 -11.330 1.00 90.50 104 THR A O 1
ATOM 764 N N . ASP A 1 105 ? -4.504 12.749 -9.253 1.00 90.31 105 ASP A N 1
ATOM 765 C CA . ASP A 1 105 ? -3.882 14.058 -9.462 1.00 90.31 105 ASP A CA 1
ATOM 766 C C . ASP A 1 105 ? -2.570 14.167 -8.663 1.00 90.31 105 ASP A C 1
ATOM 768 O O . ASP A 1 105 ? -2.135 13.214 -8.023 1.00 90.31 105 ASP A O 1
ATOM 772 N N . SER A 1 106 ? -1.910 15.325 -8.713 1.00 88.62 106 SER A N 1
ATOM 773 C CA . SER A 1 106 ? -0.622 15.535 -8.037 1.00 88.62 106 SER A CA 1
ATOM 774 C C . SER A 1 106 ? -0.740 15.856 -6.539 1.00 88.62 106 SER A C 1
ATOM 776 O O . SER A 1 106 ? 0.220 16.364 -5.956 1.00 88.62 106 SER A O 1
ATOM 778 N N . LYS A 1 107 ? -1.905 15.658 -5.906 1.00 94.25 107 LYS A N 1
ATOM 779 C CA . LYS A 1 107 ? -2.083 15.947 -4.479 1.00 94.25 107 LYS A CA 1
ATOM 780 C C . LYS A 1 107 ? -1.808 14.723 -3.622 1.00 94.25 107 LYS A C 1
ATOM 782 O O . LYS A 1 107 ? -2.198 13.605 -3.948 1.00 94.25 107 LYS A O 1
ATOM 787 N N . SER A 1 108 ? -1.193 14.941 -2.464 1.00 95.69 108 SER A N 1
ATOM 788 C CA . SER A 1 108 ? -0.957 13.862 -1.504 1.00 95.69 108 SER A CA 1
ATOM 789 C C . SER A 1 108 ? -0.957 14.335 -0.055 1.00 95.69 108 SER A C 1
ATOM 791 O O . SER A 1 108 ? -0.794 15.515 0.224 1.00 95.69 108 SER A O 1
ATOM 793 N N . ALA A 1 109 ? -1.111 13.403 0.883 1.00 97.19 109 ALA A N 1
ATOM 794 C CA . ALA A 1 109 ? -1.025 13.657 2.321 1.00 97.19 109 ALA A CA 1
ATOM 795 C C . ALA A 1 109 ? 0.111 12.872 2.997 1.00 97.19 109 ALA A C 1
ATOM 797 O O . ALA A 1 109 ? 0.097 12.699 4.212 1.00 97.19 109 ALA A O 1
ATOM 798 N N . TYR A 1 110 ? 1.078 12.354 2.230 1.00 97.38 110 TYR A N 1
ATOM 799 C CA . TYR A 1 110 ? 2.137 11.486 2.762 1.00 97.38 110 TYR A CA 1
ATOM 800 C C . TYR A 1 110 ? 3.191 12.252 3.566 1.00 97.38 110 TYR A C 1
ATOM 802 O O . TYR A 1 110 ? 3.635 11.782 4.615 1.00 97.38 110 TYR A O 1
ATOM 810 N N . ASP A 1 111 ? 3.601 13.417 3.061 1.00 96.62 111 ASP A N 1
ATOM 811 C CA . ASP A 1 111 ? 4.595 14.273 3.696 1.00 96.62 111 ASP A CA 1
ATOM 812 C C . ASP A 1 111 ? 4.362 15.748 3.341 1.00 96.62 111 ASP A C 1
ATOM 814 O O . ASP A 1 111 ? 4.225 16.091 2.167 1.00 96.62 111 ASP A O 1
ATOM 818 N N . SER A 1 112 ? 4.355 16.634 4.338 1.00 96.44 112 SER A N 1
ATOM 819 C CA . SER A 1 112 ? 4.078 18.064 4.171 1.00 96.44 112 SER A CA 1
ATOM 820 C C . SER A 1 112 ? 5.137 18.825 3.379 1.00 96.44 112 SER A C 1
ATOM 822 O O . SER A 1 112 ? 4.919 19.979 3.016 1.00 96.44 112 SER A O 1
ATOM 824 N N . ARG A 1 113 ? 6.289 18.204 3.107 1.00 93.94 113 ARG A N 1
ATOM 825 C CA . ARG A 1 113 ? 7.345 18.750 2.245 1.00 93.94 113 ARG A CA 1
ATOM 826 C C . ARG A 1 113 ? 7.100 18.457 0.761 1.00 93.94 113 ARG A C 1
ATOM 828 O O . ARG A 1 113 ? 7.812 19.003 -0.078 1.00 93.94 113 ARG A O 1
ATOM 835 N N . ILE A 1 114 ? 6.130 17.603 0.421 1.00 92.88 114 ILE A N 1
ATOM 836 C CA . ILE A 1 114 ? 5.772 17.296 -0.969 1.00 92.88 114 ILE A CA 1
ATOM 837 C C . ILE A 1 114 ? 5.023 18.485 -1.575 1.00 92.88 114 ILE A C 1
ATOM 839 O O . ILE A 1 114 ? 4.098 19.043 -0.980 1.00 92.88 114 ILE A O 1
ATOM 843 N N . ARG A 1 115 ? 5.399 18.871 -2.798 1.00 91.94 115 ARG A N 1
ATOM 844 C CA . ARG A 1 115 ? 4.643 19.865 -3.567 1.00 91.94 115 ARG A CA 1
ATOM 845 C C . ARG A 1 115 ? 3.246 19.316 -3.853 1.00 91.94 115 ARG A C 1
ATOM 847 O O . ARG A 1 115 ? 3.124 18.241 -4.417 1.00 91.94 115 ARG A O 1
ATOM 854 N N . GLY A 1 116 ? 2.209 20.080 -3.516 1.00 93.50 116 GLY A N 1
ATOM 855 C CA . GLY A 1 116 ? 0.826 19.604 -3.633 1.00 93.50 116 GLY A CA 1
ATOM 856 C C . GLY A 1 116 ? 0.333 18.853 -2.394 1.00 93.50 116 GLY A C 1
ATOM 857 O O . GLY A 1 116 ? -0.694 18.185 -2.468 1.00 93.50 116 GLY A O 1
ATOM 858 N N . TYR A 1 117 ? 1.037 18.968 -1.261 1.00 96.69 117 TYR A N 1
ATOM 859 C CA . TYR A 1 117 ? 0.540 18.448 0.006 1.00 96.69 117 TYR A CA 1
ATOM 860 C C . TYR A 1 117 ? -0.840 19.021 0.353 1.00 96.69 117 TYR A C 1
ATOM 862 O O . TYR A 1 117 ? -1.037 20.238 0.374 1.00 96.69 117 TYR A O 1
ATOM 870 N N . ASP A 1 118 ? -1.771 18.129 0.672 1.00 97.50 118 ASP A N 1
ATOM 871 C CA . ASP A 1 118 ? -3.123 18.440 1.109 1.00 97.50 118 ASP A CA 1
ATOM 872 C C . ASP A 1 118 ? -3.473 17.560 2.314 1.00 97.50 118 ASP A C 1
ATOM 874 O O . ASP A 1 118 ? -3.773 16.372 2.184 1.00 97.50 118 ASP A O 1
ATOM 878 N N . ALA A 1 119 ? -3.434 18.154 3.509 1.00 97.38 119 ALA A N 1
ATOM 879 C CA . ALA A 1 119 ? -3.725 17.454 4.757 1.00 97.38 119 ALA A CA 1
ATOM 880 C C . ALA A 1 119 ? -5.148 16.867 4.801 1.00 97.38 119 ALA A C 1
ATOM 882 O O . ALA A 1 119 ? -5.385 15.926 5.556 1.00 97.38 119 ALA A O 1
ATOM 883 N N . ALA A 1 120 ? -6.089 17.386 4.001 1.00 97.38 120 ALA A N 1
ATOM 884 C CA . ALA A 1 120 ? -7.456 16.874 3.960 1.00 97.38 120 ALA A CA 1
ATOM 885 C C . ALA A 1 120 ? -7.550 15.475 3.329 1.00 97.38 120 ALA A C 1
ATOM 887 O O . ALA A 1 120 ? -8.535 14.774 3.549 1.00 97.38 120 ALA A O 1
ATOM 888 N N . LEU A 1 121 ? -6.528 15.047 2.580 1.00 97.25 121 LEU A N 1
ATOM 889 C CA . LEU A 1 121 ? -6.466 13.702 2.006 1.00 97.25 121 LEU A CA 1
ATOM 890 C C . LEU A 1 121 ? -5.933 12.649 2.997 1.00 97.25 121 LEU A C 1
ATOM 892 O O . LEU A 1 121 ? -5.897 11.462 2.670 1.00 97.25 121 LEU A O 1
ATOM 896 N N . ALA A 1 122 ? -5.502 13.058 4.196 1.00 97.94 122 ALA A N 1
ATOM 897 C CA . ALA A 1 122 ? -4.931 12.154 5.186 1.00 97.94 122 ALA A CA 1
ATOM 898 C C . ALA A 1 122 ? -5.984 11.184 5.745 1.00 97.94 122 ALA A C 1
ATOM 900 O O . ALA A 1 122 ? -6.959 11.581 6.386 1.00 97.94 122 ALA A O 1
ATOM 901 N N . ALA A 1 123 ? -5.744 9.884 5.588 1.00 97.88 123 ALA A N 1
ATOM 902 C CA . ALA A 1 123 ? -6.512 8.845 6.254 1.00 97.88 123 ALA A CA 1
ATOM 903 C C . ALA A 1 123 ? -6.008 8.670 7.695 1.00 97.88 123 ALA A C 1
ATOM 905 O O . ALA A 1 123 ? -4.876 8.241 7.923 1.00 97.88 123 ALA A O 1
ATOM 906 N N . THR A 1 124 ? -6.858 8.998 8.671 1.00 96.38 124 THR A N 1
ATOM 907 C CA . THR A 1 124 ? -6.539 8.896 10.104 1.00 96.38 124 THR A CA 1
ATOM 908 C C . THR A 1 124 ? -7.248 7.699 10.726 1.00 96.38 124 THR A C 1
ATOM 910 O O . THR A 1 124 ? -8.429 7.471 10.470 1.00 96.38 124 THR A O 1
ATOM 913 N N . ALA A 1 125 ? -6.531 6.927 11.545 1.00 96.00 125 ALA A N 1
ATOM 914 C CA . ALA A 1 125 ? -7.095 5.764 12.217 1.00 96.00 125 ALA A CA 1
ATOM 915 C C . ALA A 1 125 ? -8.153 6.150 13.280 1.00 96.00 125 ALA A C 1
ATOM 917 O O . ALA A 1 125 ? -7.969 7.152 13.974 1.00 96.00 125 ALA A O 1
ATOM 918 N N . PRO A 1 126 ? -9.233 5.357 13.448 1.00 98.31 126 PRO A N 1
ATOM 919 C CA . PRO A 1 126 ? -9.497 4.102 12.746 1.00 98.31 126 PRO A CA 1
ATOM 920 C C . PRO A 1 126 ? -9.974 4.302 11.295 1.00 98.31 126 PRO A C 1
ATOM 922 O O . PRO A 1 126 ? -10.877 5.094 11.037 1.00 98.31 126 PRO A O 1
ATOM 925 N N . ILE A 1 127 ? -9.401 3.546 10.352 1.00 98.62 127 ILE A N 1
ATOM 926 C CA . ILE A 1 127 ? -9.736 3.625 8.917 1.00 98.62 127 ILE A CA 1
ATOM 927 C C . ILE A 1 127 ? -10.586 2.415 8.547 1.00 98.62 127 ILE A C 1
ATOM 929 O O . ILE A 1 127 ? -10.127 1.282 8.661 1.00 98.62 127 ILE A O 1
ATOM 933 N N . ARG A 1 128 ? -11.813 2.646 8.079 1.00 98.38 128 ARG A N 1
ATOM 934 C CA . ARG A 1 128 ? -12.673 1.592 7.526 1.00 98.38 128 ARG A CA 1
ATOM 935 C C . ARG A 1 128 ? -12.387 1.419 6.040 1.00 98.38 128 ARG A C 1
ATOM 937 O O . ARG A 1 128 ? -12.535 2.373 5.285 1.00 98.38 128 ARG A O 1
ATOM 944 N N . MET A 1 129 ? -12.022 0.206 5.650 1.00 97.94 129 MET A N 1
ATOM 945 C CA . MET A 1 129 ? -11.842 -0.218 4.267 1.00 97.94 129 MET A CA 1
ATOM 946 C C . MET A 1 129 ? -12.965 -1.175 3.877 1.00 97.94 129 MET A C 1
ATOM 948 O O . MET A 1 129 ? -13.306 -2.088 4.631 1.00 97.94 129 MET A O 1
ATOM 952 N N . LYS A 1 130 ? -13.510 -0.998 2.679 1.00 96.69 130 LYS A N 1
ATOM 953 C CA . LYS A 1 130 ? -14.420 -1.946 2.024 1.00 96.69 130 LYS A CA 1
ATOM 954 C C . LYS A 1 130 ? -13.728 -2.585 0.813 1.00 96.69 130 LYS A C 1
ATOM 956 O O . LYS A 1 130 ? -12.761 -2.014 0.308 1.00 96.69 130 LYS A O 1
ATOM 961 N N . PRO A 1 131 ? -14.217 -3.736 0.320 1.00 95.88 131 PRO A N 1
ATOM 962 C CA . PRO A 1 131 ? -13.721 -4.313 -0.924 1.00 95.88 131 PRO A CA 1
ATOM 963 C C . PRO A 1 131 ? -13.648 -3.286 -2.061 1.00 95.88 131 PRO A C 1
ATOM 965 O O . PRO A 1 131 ? -14.591 -2.520 -2.272 1.00 95.88 131 PRO A O 1
ATOM 968 N N . GLY A 1 132 ? -12.519 -3.273 -2.766 1.00 94.38 132 GLY A N 1
ATOM 969 C CA . GLY A 1 132 ? -12.177 -2.287 -3.792 1.00 94.38 132 GLY A CA 1
ATOM 970 C C . GLY A 1 132 ? -11.329 -1.117 -3.282 1.00 94.38 132 GLY A C 1
ATOM 971 O O . GLY A 1 132 ? -10.734 -0.417 -4.099 1.00 94.38 132 GLY A O 1
ATOM 972 N N . ASP A 1 133 ? -11.222 -0.916 -1.965 1.00 96.44 133 ASP A N 1
ATOM 973 C CA . ASP A 1 133 ? -10.374 0.135 -1.408 1.00 96.44 133 ASP A CA 1
ATOM 974 C C . ASP A 1 133 ? -8.884 -0.244 -1.429 1.00 96.44 133 ASP A C 1
ATOM 976 O O . ASP A 1 133 ? -8.493 -1.397 -1.219 1.00 96.44 133 ASP A O 1
ATOM 980 N N . SER A 1 134 ? -8.038 0.772 -1.581 1.00 96.62 134 SER A N 1
ATOM 981 C CA . SER A 1 134 ? -6.591 0.704 -1.385 1.00 96.62 134 SER A CA 1
ATOM 982 C C . SER A 1 134 ? -6.146 1.745 -0.365 1.00 96.62 134 SER A C 1
ATOM 984 O O . SER A 1 134 ? -6.459 2.927 -0.488 1.00 96.62 134 SER A O 1
ATOM 986 N N . LEU A 1 135 ? -5.383 1.318 0.637 1.00 98.12 135 LEU A N 1
ATOM 987 C CA . LEU A 1 135 ? -4.745 2.199 1.607 1.00 98.12 135 LEU A CA 1
ATOM 988 C C . LEU A 1 135 ? -3.252 2.272 1.300 1.00 98.12 135 LEU A C 1
ATOM 990 O O . LEU A 1 135 ? -2.539 1.274 1.405 1.00 98.12 135 LEU A O 1
ATOM 994 N N . VAL A 1 136 ? -2.782 3.461 0.934 1.00 98.38 136 VAL A N 1
ATOM 995 C CA . VAL A 1 136 ? -1.357 3.728 0.734 1.00 98.38 136 VAL A CA 1
ATOM 996 C C . VAL A 1 136 ? -0.815 4.394 1.984 1.00 98.38 136 VAL A C 1
ATOM 998 O O . VAL A 1 136 ? -1.353 5.405 2.430 1.00 98.38 136 VAL A O 1
ATOM 1001 N N . SER A 1 137 ? 0.258 3.844 2.534 1.00 98.62 137 SER A N 1
ATOM 1002 C CA . SER A 1 137 ? 0.954 4.398 3.695 1.00 98.62 137 SER A CA 1
ATOM 1003 C C . SER A 1 137 ? 2.414 4.626 3.348 1.00 98.62 137 SER A C 1
ATOM 1005 O O . SER A 1 137 ? 3.014 3.831 2.620 1.00 98.62 137 SER A O 1
ATOM 1007 N N . ALA A 1 138 ? 2.988 5.707 3.866 1.00 98.00 138 ALA A N 1
ATOM 1008 C CA . ALA A 1 138 ? 4.364 6.086 3.595 1.00 98.00 138 ALA A CA 1
ATOM 1009 C C . ALA A 1 138 ? 5.178 6.236 4.882 1.00 98.00 138 ALA A C 1
ATOM 1011 O O . ALA A 1 138 ? 4.644 6.498 5.956 1.00 98.00 138 ALA A O 1
ATOM 1012 N N . ILE A 1 139 ? 6.496 6.098 4.751 1.00 97.19 139 ILE A N 1
ATOM 1013 C CA . ILE A 1 139 ? 7.462 6.506 5.771 1.00 97.19 139 ILE A CA 1
ATOM 1014 C C . ILE A 1 139 ? 8.297 7.628 5.185 1.00 97.19 139 ILE A C 1
ATOM 1016 O O . ILE A 1 139 ? 8.863 7.486 4.099 1.00 97.19 139 ILE A O 1
ATOM 1020 N N . SER A 1 140 ? 8.416 8.709 5.936 1.00 95.81 140 SER A N 1
ATOM 1021 C CA . SER A 1 140 ? 9.236 9.860 5.595 1.00 95.81 140 SER A CA 1
ATOM 1022 C C . SER A 1 140 ? 10.710 9.636 5.951 1.00 95.81 140 SER A C 1
ATOM 1024 O O . SER A 1 140 ? 11.060 8.906 6.883 1.00 95.81 140 SER A O 1
ATOM 1026 N N . HIS A 1 141 ? 11.610 10.297 5.233 1.00 93.25 141 HIS A N 1
ATOM 1027 C CA . HIS A 1 141 ? 12.984 10.488 5.677 1.00 93.25 141 HIS A CA 1
ATOM 1028 C C . HIS A 1 141 ? 13.025 11.473 6.854 1.00 93.25 141 HIS A C 1
ATOM 1030 O O . HIS A 1 141 ? 12.375 12.520 6.826 1.00 93.25 141 HIS A O 1
ATOM 1036 N N . ALA A 1 142 ? 13.829 11.146 7.873 1.00 85.31 142 ALA A N 1
ATOM 1037 C CA . ALA A 1 142 ? 13.955 11.944 9.095 1.00 85.31 142 ALA A CA 1
ATOM 1038 C C . ALA A 1 142 ? 14.540 13.349 8.852 1.00 85.31 142 ALA A C 1
ATOM 1040 O O . ALA A 1 142 ? 14.224 14.280 9.586 1.00 85.31 142 ALA A O 1
ATOM 1041 N N . SER A 1 143 ? 15.375 13.516 7.824 1.00 76.44 143 SER A N 1
ATOM 1042 C CA . SER A 1 143 ? 15.932 14.804 7.405 1.00 76.44 143 SER A CA 1
ATOM 1043 C C . SER A 1 143 ? 15.589 15.088 5.944 1.00 76.44 143 SER A C 1
ATOM 1045 O O . SER A 1 143 ? 15.394 14.168 5.153 1.00 76.44 143 SER A O 1
ATOM 1047 N N . GLY A 1 144 ? 15.488 16.371 5.587 1.00 65.81 144 GLY A N 1
ATOM 1048 C CA . GLY A 1 144 ? 15.464 16.795 4.188 1.00 65.81 144 GLY A CA 1
ATOM 1049 C C . GLY A 1 144 ? 16.885 16.732 3.642 1.00 65.81 144 GLY A C 1
ATOM 1050 O O . GLY A 1 144 ? 17.684 17.622 3.914 1.00 65.81 144 GLY A O 1
ATOM 1051 N N . GLY A 1 145 ? 17.223 15.649 2.952 1.00 74.75 145 GLY A N 1
ATOM 1052 C CA . GLY A 1 145 ? 18.531 15.443 2.345 1.00 74.75 145 GLY A CA 1
ATOM 1053 C C . GLY A 1 145 ? 18.391 14.753 0.998 1.00 74.75 145 GLY A C 1
ATOM 1054 O O . GLY A 1 145 ? 17.306 14.316 0.621 1.00 74.75 145 GLY A O 1
ATOM 1055 N N . ARG A 1 146 ? 19.495 14.668 0.261 1.00 81.56 146 ARG A N 1
ATOM 1056 C CA . ARG A 1 146 ? 19.540 13.843 -0.940 1.00 81.56 146 ARG A CA 1
ATOM 1057 C C . ARG A 1 146 ? 19.764 12.381 -0.546 1.00 81.56 146 ARG A C 1
ATOM 1059 O O . ARG A 1 146 ? 20.521 12.074 0.377 1.00 81.56 146 ARG A O 1
ATOM 1066 N N . HIS A 1 147 ? 19.075 11.474 -1.224 1.00 82.25 147 HIS A N 1
ATOM 1067 C CA . HIS A 1 147 ? 19.100 10.043 -0.945 1.00 82.25 147 HIS A CA 1
ATOM 1068 C C . HIS A 1 147 ? 19.381 9.266 -2.224 1.00 82.25 147 HIS A C 1
ATOM 1070 O O . HIS A 1 147 ? 18.886 9.614 -3.293 1.00 82.25 147 HIS A O 1
ATOM 1076 N N . LYS A 1 148 ? 20.154 8.180 -2.133 1.00 81.56 148 LYS A N 1
ATOM 1077 C CA . LYS A 1 148 ? 20.403 7.328 -3.301 1.00 81.56 148 LYS A CA 1
ATOM 1078 C C . LYS A 1 148 ? 19.082 6.800 -3.851 1.00 81.56 148 LYS A C 1
ATOM 1080 O O . LYS A 1 148 ? 18.307 6.180 -3.120 1.00 81.56 148 LYS A O 1
ATOM 1085 N N . HIS A 1 149 ? 18.850 7.041 -5.135 1.00 79.38 149 HIS A N 1
ATOM 1086 C CA . HIS A 1 149 ? 17.698 6.499 -5.828 1.00 79.38 149 HIS A CA 1
ATOM 1087 C C . HIS A 1 149 ? 17.857 4.976 -5.981 1.00 79.38 149 HIS A C 1
ATOM 1089 O O . HIS A 1 149 ? 18.971 4.476 -6.138 1.00 79.38 149 HIS A O 1
ATOM 1095 N N . VAL A 1 150 ? 16.758 4.214 -5.910 1.00 79.56 150 VAL A N 1
ATOM 1096 C CA . VAL A 1 150 ? 16.814 2.747 -6.107 1.00 79.56 150 VAL A CA 1
ATOM 1097 C C . VAL A 1 150 ? 17.166 2.408 -7.558 1.00 79.56 150 VAL A C 1
ATOM 1099 O O . VAL A 1 150 ? 17.874 1.443 -7.827 1.00 79.56 150 VAL A O 1
ATOM 1102 N N . TYR A 1 151 ? 16.685 3.225 -8.490 1.00 79.50 151 TYR A N 1
ATOM 1103 C CA . TYR A 1 151 ? 17.063 3.156 -9.898 1.00 79.50 151 TYR A CA 1
ATOM 1104 C C . TYR A 1 151 ? 18.470 3.748 -10.123 1.00 79.50 151 TYR A C 1
ATOM 1106 O O . TYR A 1 151 ? 18.696 4.896 -9.741 1.00 79.50 151 TYR A O 1
ATOM 1114 N N . PRO A 1 152 ? 19.392 3.023 -10.780 1.00 73.06 152 PRO A N 1
ATOM 1115 C CA . PRO A 1 152 ? 20.812 3.386 -10.846 1.00 73.06 152 PRO A CA 1
ATOM 1116 C C . PRO A 1 152 ? 21.130 4.582 -11.755 1.00 73.06 152 PRO A C 1
ATOM 1118 O O . PRO A 1 152 ? 22.221 5.132 -11.664 1.00 73.06 152 PRO A O 1
ATOM 1121 N N . HIS A 1 153 ? 20.209 4.974 -12.640 1.00 69.00 153 HIS A N 1
ATOM 1122 C CA . HIS A 1 153 ? 20.421 6.080 -13.582 1.00 69.00 153 HIS A CA 1
ATOM 1123 C C . HIS A 1 153 ? 20.022 7.452 -13.008 1.00 69.00 153 HIS A C 1
ATOM 1125 O O . HIS A 1 153 ? 20.390 8.485 -13.564 1.00 69.00 153 HIS A O 1
ATOM 1131 N N . PHE A 1 154 ? 19.249 7.508 -11.922 1.00 66.00 154 PHE A N 1
ATOM 1132 C CA . PHE A 1 154 ? 18.894 8.802 -11.342 1.00 66.00 154 PHE A CA 1
ATOM 1133 C C . PHE A 1 154 ? 19.991 9.270 -10.393 1.00 66.00 154 PHE A C 1
ATOM 1135 O O . PHE A 1 154 ? 20.534 8.488 -9.610 1.00 66.00 154 PHE A O 1
ATOM 1142 N N . GLU A 1 155 ? 20.288 10.569 -10.444 1.00 74.00 155 GLU A N 1
ATOM 1143 C CA . GLU A 1 155 ? 21.018 11.209 -9.359 1.00 74.00 155 GLU A CA 1
ATOM 1144 C C . GLU A 1 155 ? 20.256 11.050 -8.032 1.00 74.00 155 GLU A C 1
ATOM 1146 O O . GLU A 1 155 ? 19.101 10.621 -7.986 1.00 74.00 155 GLU A O 1
ATOM 1151 N N . GLU A 1 156 ? 20.891 11.423 -6.925 1.00 80.00 156 GLU A N 1
ATOM 1152 C CA . GLU A 1 156 ? 20.258 11.344 -5.615 1.00 80.00 156 GLU A CA 1
ATOM 1153 C C . GLU A 1 156 ? 18.904 12.089 -5.587 1.00 80.00 156 GLU A C 1
ATOM 1155 O O . GLU A 1 156 ? 18.807 13.251 -5.995 1.00 80.00 156 GLU A O 1
ATOM 1160 N N . SER A 1 157 ? 17.871 11.418 -5.076 1.00 79.06 157 SER A N 1
ATOM 1161 C CA . SER A 1 157 ? 16.516 11.939 -4.905 1.00 79.06 157 SER A CA 1
ATOM 1162 C C . SER A 1 157 ? 16.452 12.928 -3.749 1.00 79.06 157 SER A C 1
ATOM 1164 O O . SER A 1 157 ? 16.962 12.641 -2.669 1.00 79.06 157 SER A O 1
ATOM 1166 N N . GLY A 1 158 ? 15.785 14.064 -3.953 1.00 84.12 158 GLY A N 1
ATOM 1167 C CA . GLY A 1 158 ? 15.402 14.989 -2.878 1.00 84.12 158 GLY A CA 1
ATOM 1168 C C . GLY A 1 158 ? 14.004 14.721 -2.306 1.00 84.12 158 GLY A C 1
ATOM 1169 O O . GLY A 1 158 ? 13.500 15.535 -1.535 1.00 84.12 158 GLY A O 1
ATOM 1170 N N . GLY A 1 159 ? 13.348 13.631 -2.722 1.00 88.06 159 GLY A N 1
ATOM 1171 C CA . GLY A 1 159 ? 12.004 13.285 -2.272 1.00 88.06 159 GLY A CA 1
ATOM 1172 C C . GLY A 1 159 ? 11.968 12.992 -0.765 1.00 88.06 159 GLY A C 1
ATOM 1173 O O . GLY A 1 159 ? 12.849 12.298 -0.256 1.00 88.06 159 GLY A O 1
ATOM 1174 N N . PRO A 1 160 ? 10.949 13.472 -0.030 1.00 92.31 160 PRO A N 1
ATOM 1175 C CA . PRO A 1 160 ? 10.897 13.307 1.420 1.00 92.31 160 PRO A CA 1
ATOM 1176 C C . PRO A 1 160 ? 10.458 11.902 1.858 1.00 92.31 160 PRO A C 1
ATOM 1178 O O . PRO A 1 160 ? 10.509 11.601 3.048 1.00 92.31 160 PRO A O 1
ATOM 1181 N N . LEU A 1 161 ? 10.028 11.035 0.934 1.00 93.25 161 LEU A N 1
ATOM 1182 C CA . LEU A 1 161 ? 9.559 9.682 1.238 1.00 93.25 161 LEU A CA 1
ATOM 1183 C C . LEU A 1 161 ? 10.692 8.659 1.146 1.00 93.25 161 LEU A C 1
ATOM 1185 O O . LEU A 1 161 ? 11.375 8.548 0.134 1.00 93.25 161 LEU A O 1
ATOM 1189 N N . LYS A 1 162 ? 10.836 7.857 2.201 1.00 92.31 162 LYS A N 1
ATOM 1190 C CA . LYS A 1 162 ? 11.775 6.732 2.287 1.00 92.31 162 LYS A CA 1
ATOM 1191 C C . LYS A 1 162 ? 11.209 5.455 1.680 1.00 92.31 162 LYS A C 1
ATOM 1193 O O . LYS A 1 162 ? 11.946 4.644 1.117 1.00 92.31 162 LYS A O 1
ATOM 1198 N N . THR A 1 163 ? 9.917 5.220 1.876 1.00 94.31 163 THR A N 1
ATOM 1199 C CA . THR A 1 163 ? 9.205 4.064 1.328 1.00 94.31 163 THR A CA 1
ATOM 1200 C C . THR A 1 163 ? 7.707 4.315 1.357 1.00 94.31 163 THR A C 1
ATOM 1202 O O . THR A 1 163 ? 7.225 5.128 2.144 1.00 94.31 163 THR A O 1
ATOM 1205 N N . ALA A 1 164 ? 6.978 3.547 0.558 1.00 96.88 164 ALA A N 1
ATOM 1206 C CA . ALA A 1 164 ? 5.543 3.383 0.680 1.00 96.88 164 ALA A CA 1
ATOM 1207 C C . ALA A 1 164 ? 5.169 1.907 0.528 1.00 96.88 164 ALA A C 1
ATOM 1209 O O . ALA A 1 164 ? 5.965 1.101 0.035 1.00 96.88 164 ALA A O 1
ATOM 1210 N N . ALA A 1 165 ? 3.975 1.557 0.988 1.00 98.12 165 ALA A N 1
ATOM 1211 C CA . ALA A 1 165 ? 3.373 0.247 0.802 1.00 98.12 165 ALA A CA 1
ATOM 1212 C C . ALA A 1 165 ? 1.859 0.406 0.622 1.00 98.12 165 ALA A C 1
ATOM 1214 O O . ALA A 1 165 ? 1.269 1.390 1.078 1.00 98.12 165 ALA A O 1
ATOM 1215 N N . VAL A 1 166 ? 1.247 -0.560 -0.060 1.00 97.94 166 VAL A N 1
ATOM 1216 C CA . VAL A 1 166 ? -0.183 -0.554 -0.372 1.00 97.94 166 VAL A CA 1
ATOM 1217 C C . VAL A 1 166 ? -0.834 -1.755 0.292 1.00 97.94 166 VAL A C 1
ATOM 1219 O O . VAL A 1 166 ? -0.407 -2.885 0.067 1.00 97.94 166 VAL A O 1
ATOM 1222 N N . LEU A 1 167 ? -1.895 -1.511 1.053 1.00 98.38 167 LEU A N 1
ATOM 1223 C CA . LEU A 1 167 ? -2.798 -2.546 1.530 1.00 98.38 167 LEU A CA 1
ATOM 1224 C C . LEU A 1 167 ? -4.084 -2.494 0.704 1.00 98.38 167 LEU A C 1
ATOM 1226 O O . LEU A 1 167 ? -4.761 -1.469 0.679 1.00 98.38 167 LEU A O 1
ATOM 1230 N N . THR A 1 168 ? -4.412 -3.582 0.009 1.00 97.44 168 THR A N 1
ATOM 1231 C CA . THR A 1 168 ? -5.637 -3.674 -0.810 1.00 97.44 168 THR A CA 1
ATOM 1232 C C . THR A 1 168 ? -6.720 -4.451 -0.067 1.00 97.44 168 THR A C 1
ATOM 1234 O O . THR A 1 168 ? -6.423 -5.468 0.555 1.00 97.44 168 THR A O 1
ATOM 1237 N N . CYS A 1 169 ? -7.973 -4.012 -0.144 1.00 97.06 169 CYS A N 1
ATOM 1238 C CA . CYS A 1 169 ? -9.120 -4.739 0.394 1.00 97.06 169 CYS A CA 1
ATOM 1239 C C . CYS A 1 169 ? -9.907 -5.405 -0.744 1.00 97.06 169 CYS A C 1
ATOM 1241 O O . CYS A 1 169 ? -10.356 -4.728 -1.668 1.00 97.06 169 CYS A O 1
ATOM 1243 N N . LEU A 1 170 ? -10.062 -6.728 -0.696 1.00 96.31 170 LEU A N 1
ATOM 1244 C CA . LEU A 1 170 ? -10.767 -7.529 -1.702 1.00 96.31 170 LEU A CA 1
ATOM 1245 C C . LEU A 1 170 ? -12.050 -8.140 -1.127 1.00 96.31 170 LEU A C 1
ATOM 1247 O O . LEU A 1 170 ? -12.206 -8.277 0.084 1.00 96.31 170 LEU A O 1
ATOM 1251 N N . ASP A 1 171 ? -12.980 -8.523 -1.998 1.00 94.88 171 ASP A N 1
ATOM 1252 C CA . ASP A 1 171 ? -14.221 -9.214 -1.620 1.00 94.88 171 ASP A CA 1
ATOM 1253 C C . ASP A 1 171 ? -13.994 -10.703 -1.313 1.00 94.88 171 ASP A C 1
ATOM 1255 O O . ASP A 1 171 ? -14.727 -11.298 -0.525 1.00 94.88 171 ASP A O 1
ATOM 1259 N N . GLY A 1 172 ? -12.944 -11.287 -1.890 1.00 93.94 172 GLY A N 1
ATOM 1260 C CA . GLY A 1 172 ? -12.548 -12.673 -1.709 1.00 93.94 172 GLY A CA 1
ATOM 1261 C C . GLY A 1 172 ? -11.056 -12.909 -1.967 1.00 93.94 172 GLY A C 1
ATOM 1262 O O . GLY A 1 172 ? -10.355 -12.040 -2.495 1.00 93.94 172 GLY A O 1
ATOM 1263 N N . PRO A 1 173 ? -10.543 -14.095 -1.599 1.00 94.69 173 PRO A N 1
ATOM 1264 C CA . PRO A 1 173 ? -9.187 -14.506 -1.939 1.00 94.69 173 PRO A CA 1
ATOM 1265 C C . PRO A 1 173 ? -9.019 -14.661 -3.454 1.00 94.69 173 PRO A C 1
ATOM 1267 O O . PRO A 1 173 ? -9.931 -15.091 -4.164 1.00 94.69 173 PRO A O 1
ATOM 1270 N N . VAL A 1 174 ? -7.816 -14.365 -3.940 1.00 94.06 174 VAL A N 1
ATOM 1271 C CA . VAL A 1 174 ? -7.469 -14.417 -5.367 1.00 94.06 174 VAL A CA 1
ATOM 1272 C C . VAL A 1 174 ? -6.373 -15.451 -5.639 1.00 94.06 174 VAL A C 1
ATOM 1274 O O . VAL A 1 174 ? -5.609 -15.778 -4.728 1.00 94.06 174 VAL A O 1
ATOM 1277 N N . PRO A 1 175 ? -6.262 -15.977 -6.877 1.00 94.00 175 PRO A N 1
ATOM 1278 C CA . PRO A 1 175 ? -5.165 -16.864 -7.261 1.00 94.00 175 PRO A CA 1
ATOM 1279 C C . PRO A 1 175 ? -3.787 -16.277 -6.925 1.00 94.00 175 PRO A C 1
ATOM 1281 O O . PRO A 1 175 ? -3.577 -15.072 -7.062 1.00 94.00 175 PRO A O 1
ATOM 1284 N N . ALA A 1 176 ? -2.839 -17.129 -6.530 1.00 91.62 176 ALA A N 1
ATOM 1285 C CA . ALA A 1 176 ? -1.505 -16.709 -6.082 1.00 91.62 176 ALA A CA 1
ATOM 1286 C C . ALA A 1 176 ? -0.690 -15.951 -7.151 1.00 91.62 176 ALA A C 1
ATOM 1288 O O . ALA A 1 176 ? 0.239 -15.220 -6.823 1.00 91.62 176 ALA A O 1
ATOM 1289 N N . ASP A 1 177 ? -1.046 -16.104 -8.426 1.00 95.62 177 ASP A N 1
ATOM 1290 C CA . ASP A 1 177 ? -0.417 -15.427 -9.555 1.00 95.62 177 ASP A CA 1
ATOM 1291 C C . ASP A 1 177 ? -1.087 -14.085 -9.913 1.00 95.62 177 ASP A C 1
ATOM 1293 O O . ASP A 1 177 ? -0.773 -13.490 -10.942 1.00 95.62 177 ASP A O 1
ATOM 1297 N N . THR A 1 178 ? -2.002 -13.586 -9.079 1.00 96.00 178 THR A N 1
ATOM 1298 C CA . THR A 1 178 ? -2.701 -12.311 -9.293 1.00 96.00 178 THR A CA 1
ATOM 1299 C C . THR A 1 178 ? -1.793 -11.122 -8.982 1.00 96.00 178 THR A C 1
ATOM 1301 O O . THR A 1 178 ? -1.187 -11.056 -7.913 1.00 96.00 178 THR A O 1
ATOM 1304 N N . PHE A 1 179 ? -1.720 -10.153 -9.894 1.00 95.19 179 PHE A N 1
ATOM 1305 C CA . PHE A 1 179 ? -1.055 -8.867 -9.683 1.00 95.19 179 PHE A CA 1
ATOM 1306 C C . PHE A 1 179 ? -1.895 -7.949 -8.794 1.00 95.19 179 PHE A C 1
ATOM 1308 O O . PHE A 1 179 ? -3.124 -7.931 -8.896 1.00 95.19 179 PHE A O 1
ATOM 1315 N N . ARG A 1 180 ? -1.224 -7.138 -7.967 1.00 94.19 180 ARG A N 1
ATOM 1316 C CA . ARG A 1 180 ? -1.882 -6.055 -7.231 1.00 94.19 180 ARG A CA 1
ATOM 1317 C C . ARG A 1 180 ? -2.561 -5.098 -8.232 1.00 94.19 180 ARG A C 1
ATOM 1319 O O . ARG A 1 180 ? -1.918 -4.724 -9.216 1.00 94.19 180 ARG A O 1
ATOM 1326 N N . PRO A 1 181 ? -3.821 -4.684 -8.007 1.00 93.69 181 PRO A N 1
ATOM 1327 C CA . PRO A 1 181 ? -4.469 -3.663 -8.830 1.00 93.69 181 PRO A CA 1
ATOM 1328 C C . PRO A 1 181 ? -3.808 -2.284 -8.653 1.00 93.69 181 PRO A C 1
ATOM 1330 O O . PRO A 1 181 ? -2.938 -2.100 -7.800 1.00 93.69 181 PRO A O 1
ATOM 1333 N N . SER A 1 182 ? -4.217 -1.288 -9.445 1.00 92.00 182 SER A N 1
ATOM 1334 C CA . SER A 1 182 ? -3.831 0.108 -9.177 1.00 92.00 182 SER A CA 1
ATOM 1335 C C . SER A 1 182 ? -4.229 0.512 -7.753 1.00 92.00 182 SER A C 1
ATOM 1337 O O . SER A 1 182 ? -5.276 0.100 -7.262 1.00 92.00 182 SER A O 1
ATOM 1339 N N . TYR A 1 183 ? -3.394 1.312 -7.086 1.00 92.00 183 TYR A N 1
ATOM 1340 C CA . TYR A 1 183 ? -3.738 1.868 -5.771 1.00 92.00 183 TYR A CA 1
ATOM 1341 C C . TYR A 1 183 ? -4.527 3.179 -5.879 1.00 92.00 183 TYR A C 1
ATOM 1343 O O . TYR A 1 183 ? -5.064 3.643 -4.880 1.00 92.00 183 TYR A O 1
ATOM 1351 N N . CYS A 1 184 ? -4.568 3.791 -7.065 1.00 87.56 184 CYS A N 1
ATOM 1352 C CA . CYS A 1 184 ? -5.292 5.023 -7.356 1.00 87.56 184 CYS A CA 1
ATOM 1353 C C . CYS A 1 184 ? -6.327 4.788 -8.462 1.00 87.56 184 CYS A C 1
ATOM 1355 O O . CYS A 1 184 ? -6.103 4.009 -9.396 1.00 87.56 184 CYS A O 1
ATOM 1357 N N . GLY A 1 185 ? -7.455 5.491 -8.357 1.00 76.19 185 GLY A N 1
ATOM 1358 C CA . GLY A 1 185 ? -8.573 5.361 -9.291 1.00 76.19 185 GLY A CA 1
ATOM 1359 C C . GLY A 1 185 ? -9.340 4.030 -9.182 1.00 76.19 185 GLY A C 1
ATOM 1360 O O . GLY A 1 185 ? -8.995 3.159 -8.383 1.00 76.19 185 GLY A O 1
ATOM 1361 N N . PRO A 1 186 ? -10.425 3.872 -9.961 1.00 70.81 186 PRO A N 1
ATOM 1362 C CA . PRO A 1 186 ? -11.214 2.645 -9.967 1.00 70.81 186 PRO A CA 1
ATOM 1363 C C . PRO A 1 186 ? -10.414 1.478 -10.557 1.00 70.81 186 PRO A C 1
ATOM 1365 O O . PRO A 1 186 ? -9.730 1.631 -11.570 1.00 70.81 186 PRO A O 1
ATOM 1368 N N . THR A 1 187 ? -10.538 0.294 -9.954 1.00 68.44 187 THR A N 1
ATOM 1369 C CA . THR A 1 187 ? -9.967 -0.946 -10.495 1.00 68.44 187 THR A CA 1
ATOM 1370 C C . THR A 1 187 ? -11.058 -1.998 -10.626 1.00 68.44 187 THR A C 1
ATOM 1372 O O . THR A 1 187 ? -11.600 -2.493 -9.647 1.00 68.44 187 THR A O 1
ATOM 1375 N N . ASP A 1 188 ? -11.429 -2.303 -11.865 1.00 71.12 188 ASP A N 1
ATOM 1376 C CA . ASP A 1 188 ? -12.500 -3.243 -12.206 1.00 71.12 188 ASP A CA 1
ATOM 1377 C C . ASP A 1 188 ? -11.967 -4.628 -12.600 1.00 71.12 188 ASP A C 1
ATOM 1379 O O . ASP A 1 188 ? -12.718 -5.604 -12.637 1.00 71.12 188 ASP A O 1
ATOM 1383 N N . ARG A 1 189 ? -10.662 -4.740 -12.885 1.00 86.69 189 ARG A N 1
ATOM 1384 C CA . ARG A 1 189 ? -10.066 -5.974 -13.399 1.00 86.69 189 ARG A CA 1
ATOM 1385 C C . ARG A 1 189 ? -8.720 -6.311 -12.772 1.00 86.69 189 ARG A C 1
ATOM 1387 O O . ARG A 1 189 ? -7.707 -5.660 -13.028 1.00 86.69 18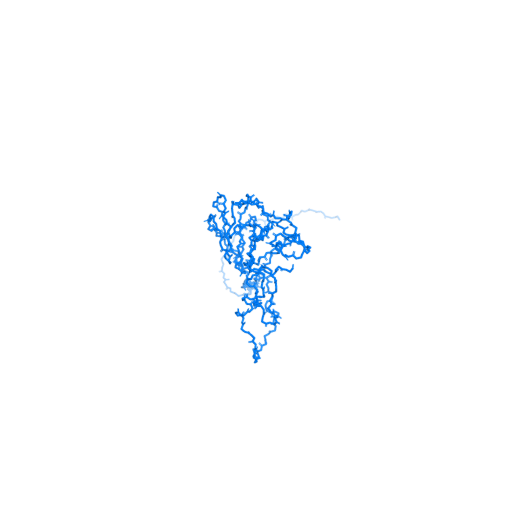9 ARG A O 1
ATOM 1394 N N . LEU A 1 190 ? -8.696 -7.439 -12.070 1.00 92.56 190 LEU A N 1
ATOM 1395 C CA . LEU A 1 190 ? -7.466 -8.098 -11.646 1.00 92.56 190 LEU A CA 1
ATOM 1396 C C . LEU A 1 190 ? -6.805 -8.817 -12.828 1.00 92.56 190 LEU A C 1
ATOM 1398 O O . LEU A 1 190 ? -7.471 -9.395 -13.691 1.00 92.56 190 LEU A O 1
ATOM 1402 N N . ARG A 1 191 ? -5.475 -8.759 -12.878 1.00 94.69 191 ARG A N 1
ATOM 1403 C CA . ARG A 1 191 ? -4.647 -9.401 -13.907 1.00 94.69 191 ARG A CA 1
ATOM 1404 C C . ARG A 1 191 ? -3.843 -10.515 -13.263 1.00 94.69 191 ARG A C 1
ATOM 1406 O O . ARG A 1 191 ? -3.424 -10.362 -12.119 1.00 94.69 191 ARG A O 1
ATOM 1413 N N . ARG A 1 192 ? -3.588 -11.605 -13.984 1.00 95.69 192 ARG A N 1
ATOM 1414 C CA . ARG A 1 192 ? -2.777 -12.715 -13.477 1.00 95.69 192 ARG A CA 1
ATOM 1415 C C . ARG A 1 192 ? -1.558 -12.958 -14.340 1.00 95.69 192 ARG A C 1
ATOM 1417 O O . ARG A 1 192 ? -1.588 -12.752 -15.551 1.00 95.69 192 ARG A O 1
ATOM 1424 N N . ALA A 1 193 ? -0.492 -13.435 -13.715 1.00 94.88 193 ALA A N 1
ATOM 1425 C CA . ALA A 1 193 ? 0.725 -13.807 -14.407 1.00 94.88 193 ALA A CA 1
ATOM 1426 C C . ALA A 1 193 ? 0.492 -14.991 -15.352 1.00 94.88 193 ALA A C 1
ATOM 1428 O O . ALA A 1 193 ? 1.153 -15.046 -16.384 1.00 94.88 193 ALA A O 1
ATOM 1429 N N . GLY A 1 194 ? -0.437 -15.903 -15.052 1.00 94.75 194 GLY A N 1
ATOM 1430 C CA . GLY A 1 194 ? -0.826 -16.995 -15.947 1.00 94.75 194 GLY A CA 1
ATOM 1431 C C . GLY A 1 194 ? -1.539 -16.542 -17.225 1.00 94.75 194 GLY A C 1
ATOM 1432 O O . GLY A 1 194 ? -1.497 -17.262 -18.213 1.00 94.75 194 GLY A O 1
ATOM 1433 N N . ASP A 1 195 ? -2.120 -15.336 -17.244 1.00 94.88 195 ASP A N 1
ATOM 1434 C CA . ASP A 1 195 ? -2.791 -14.780 -18.430 1.00 94.88 195 ASP A CA 1
ATOM 1435 C C . ASP A 1 195 ? -1.802 -14.068 -19.385 1.00 94.88 195 ASP A C 1
ATOM 1437 O O . ASP A 1 195 ? -2.208 -13.480 -20.387 1.00 94.88 195 ASP A O 1
ATOM 1441 N N . LEU A 1 196 ? -0.500 -14.062 -19.068 1.00 94.25 196 LEU A N 1
ATOM 1442 C CA . LEU A 1 196 ? 0.531 -13.472 -19.923 1.00 94.25 196 LEU A CA 1
ATOM 1443 C C . LEU A 1 196 ? 0.913 -14.434 -21.052 1.00 94.25 196 LEU A C 1
ATOM 1445 O O . LEU A 1 196 ? 1.411 -15.530 -20.787 1.00 94.25 196 LEU A O 1
ATOM 1449 N N . HIS A 1 197 ? 0.783 -13.956 -22.289 1.00 95.50 197 HIS A N 1
ATOM 1450 C CA . HIS A 1 197 ? 1.181 -14.637 -23.524 1.00 95.50 197 HIS A CA 1
ATOM 1451 C C . HIS A 1 197 ? 2.709 -14.703 -23.694 1.00 95.50 197 HIS A C 1
ATOM 1453 O O . HIS A 1 197 ? 3.293 -14.054 -24.566 1.00 95.50 197 HIS A O 1
ATOM 1459 N N . ARG A 1 198 ? 3.390 -15.438 -22.808 1.00 94.38 198 ARG A N 1
ATOM 1460 C CA . ARG A 1 198 ? 4.860 -15.557 -22.809 1.00 94.38 198 ARG A CA 1
ATOM 1461 C C . ARG A 1 198 ? 5.393 -16.242 -24.062 1.00 94.38 198 ARG A C 1
ATOM 1463 O O . ARG A 1 198 ? 6.530 -15.991 -24.436 1.00 94.38 198 ARG A O 1
ATOM 1470 N N . GLU A 1 199 ? 4.575 -17.053 -24.721 1.00 95.31 199 GLU A N 1
ATOM 1471 C CA . GLU A 1 199 ? 4.861 -17.680 -26.009 1.00 95.31 199 GLU A CA 1
ATOM 1472 C C . GLU A 1 199 ? 5.083 -16.671 -27.144 1.00 95.31 199 GLU A C 1
ATOM 1474 O O . GLU A 1 199 ? 5.730 -17.002 -28.132 1.00 95.31 199 GLU A O 1
ATOM 1479 N N . LEU A 1 200 ? 4.582 -15.437 -27.001 1.00 96.06 200 LEU A N 1
ATOM 1480 C CA . LEU A 1 200 ? 4.814 -14.357 -27.962 1.00 96.06 200 LEU A CA 1
ATOM 1481 C C . LEU A 1 200 ? 6.134 -13.612 -27.713 1.00 96.06 200 LEU A C 1
ATOM 1483 O O . LEU A 1 200 ? 6.540 -12.802 -28.548 1.00 96.06 200 LEU A O 1
ATOM 1487 N N . LEU A 1 201 ? 6.796 -13.835 -26.571 1.00 93.50 201 LEU A N 1
ATOM 1488 C CA . LEU A 1 201 ? 8.048 -13.155 -26.254 1.00 93.50 201 LEU A CA 1
ATOM 1489 C C . LEU A 1 201 ? 9.189 -13.738 -27.102 1.00 93.50 201 LEU A C 1
ATOM 1491 O O . LEU A 1 201 ? 9.378 -14.957 -27.127 1.00 93.50 201 LEU A O 1
ATOM 1495 N N . PRO A 1 202 ? 9.993 -12.896 -27.774 1.00 92.88 202 PRO A N 1
ATOM 1496 C CA . PRO A 1 202 ? 11.128 -13.382 -28.538 1.00 92.88 202 PRO A CA 1
ATOM 1497 C C . PRO A 1 202 ? 12.154 -14.020 -27.599 1.00 92.88 202 PRO A C 1
ATOM 1499 O O . PRO A 1 202 ? 12.529 -13.451 -26.573 1.00 92.88 202 PRO A O 1
ATOM 1502 N N . THR A 1 203 ? 12.649 -15.197 -27.976 1.00 92.12 203 THR A N 1
ATOM 1503 C CA . THR A 1 203 ? 13.793 -15.807 -27.294 1.00 92.12 203 THR A CA 1
ATOM 1504 C C . THR A 1 203 ? 15.064 -15.183 -27.852 1.00 92.12 203 THR A C 1
ATOM 1506 O O . THR A 1 203 ? 15.489 -15.508 -28.959 1.00 92.12 203 THR A O 1
ATOM 1509 N N . VAL A 1 204 ? 15.651 -14.257 -27.098 1.00 90.12 204 VAL A N 1
ATOM 1510 C CA . VAL A 1 204 ? 16.912 -13.598 -27.453 1.00 90.12 204 VAL A CA 1
ATOM 1511 C C . VAL A 1 204 ? 18.042 -14.103 -26.554 1.00 90.12 204 VAL A C 1
ATOM 1513 O O . VAL A 1 204 ? 17.816 -14.317 -25.359 1.00 90.12 204 VAL A O 1
ATOM 1516 N N . PRO A 1 205 ? 19.260 -14.313 -27.088 1.00 91.50 205 PRO A N 1
ATOM 1517 C CA . PRO A 1 205 ? 20.404 -14.639 -26.251 1.00 91.50 205 PRO A CA 1
ATOM 1518 C C . PRO A 1 205 ? 20.701 -13.472 -25.305 1.00 91.50 205 PRO A C 1
ATOM 1520 O O . PRO A 1 205 ? 20.588 -12.303 -25.680 1.00 91.50 205 PRO A O 1
ATOM 1523 N N . ARG A 1 206 ? 21.109 -13.791 -24.074 1.00 90.44 206 ARG A N 1
ATOM 1524 C CA . ARG A 1 206 ? 21.601 -12.786 -23.129 1.00 90.44 206 ARG A CA 1
ATOM 1525 C C . ARG A 1 206 ? 22.848 -12.125 -23.724 1.00 90.44 206 ARG A C 1
ATOM 1527 O O . ARG A 1 206 ? 23.797 -12.822 -24.074 1.00 90.44 206 ARG A O 1
ATOM 1534 N N . VAL A 1 207 ? 22.841 -10.800 -23.837 1.00 93.25 207 VAL A N 1
ATOM 1535 C CA . VAL A 1 207 ? 23.982 -10.026 -24.351 1.00 93.25 207 VAL A CA 1
ATOM 1536 C C . VAL A 1 207 ? 24.919 -9.609 -23.221 1.00 93.25 207 VAL A C 1
ATOM 1538 O O . VAL A 1 207 ? 24.527 -9.595 -22.046 1.00 93.25 207 VAL A O 1
ATOM 1541 N N . GLU A 1 208 ? 26.151 -9.246 -23.574 1.00 93.62 208 GLU A N 1
ATOM 1542 C CA . GLU A 1 208 ? 27.097 -8.650 -22.631 1.00 93.62 208 GLU A CA 1
ATOM 1543 C C . GLU A 1 208 ? 26.460 -7.434 -21.933 1.00 93.62 208 GLU A C 1
ATOM 1545 O O . GLU A 1 208 ? 25.699 -6.681 -22.538 1.00 93.62 208 GLU A O 1
ATOM 1550 N N . HIS A 1 209 ? 26.712 -7.288 -20.630 1.00 90.12 209 HIS A N 1
ATOM 1551 C CA . HIS A 1 209 ? 26.123 -6.252 -19.768 1.00 90.12 209 HIS A CA 1
ATOM 1552 C C . HIS A 1 209 ? 24.593 -6.288 -19.585 1.00 90.12 209 HIS A C 1
ATOM 1554 O O . HIS A 1 209 ? 24.033 -5.333 -19.046 1.00 90.12 209 HIS A O 1
ATOM 1560 N N . THR A 1 210 ? 23.899 -7.378 -19.948 1.00 90.75 210 THR A N 1
ATOM 1561 C CA . THR A 1 210 ? 22.485 -7.552 -19.557 1.00 90.75 210 THR A CA 1
ATOM 1562 C C . THR A 1 210 ? 22.365 -7.461 -18.029 1.00 90.75 210 THR A C 1
ATOM 1564 O O . THR A 1 210 ? 22.988 -8.288 -17.348 1.00 90.75 210 THR A O 1
ATOM 1567 N N . PRO A 1 211 ? 21.577 -6.519 -17.472 1.00 89.00 211 PRO A N 1
ATOM 1568 C CA . PRO A 1 211 ? 21.502 -6.351 -16.028 1.00 89.00 211 PRO A CA 1
ATOM 1569 C C . PRO A 1 211 ? 20.875 -7.571 -15.347 1.00 89.00 211 PRO A C 1
ATOM 1571 O O . PRO A 1 211 ? 20.063 -8.286 -15.934 1.00 89.00 211 PRO A O 1
ATOM 1574 N N . GLU A 1 212 ? 21.246 -7.802 -14.091 1.00 90.19 212 GLU A N 1
ATOM 1575 C CA . GLU A 1 212 ? 20.656 -8.868 -13.282 1.00 90.19 212 GLU A CA 1
ATOM 1576 C C . GLU A 1 212 ? 19.174 -8.585 -13.004 1.00 90.19 212 GLU A C 1
ATOM 1578 O O . GLU A 1 212 ? 18.803 -7.465 -12.649 1.00 90.19 212 GLU A O 1
ATOM 1583 N N . LEU A 1 213 ? 18.316 -9.606 -13.105 1.00 90.25 213 LEU A N 1
ATOM 1584 C CA . LEU A 1 213 ? 16.881 -9.455 -12.824 1.00 90.25 213 LEU A CA 1
ATOM 1585 C C . LEU A 1 213 ? 16.619 -8.977 -11.391 1.00 90.25 213 LEU A C 1
ATOM 1587 O O . LEU A 1 213 ? 15.712 -8.180 -11.174 1.00 90.25 213 LEU A O 1
ATOM 1591 N N . SER A 1 214 ? 17.465 -9.372 -10.438 1.00 91.00 214 SER A N 1
ATOM 1592 C CA . SER A 1 214 ? 17.382 -8.953 -9.034 1.00 91.00 214 SER A CA 1
ATOM 1593 C C . SER A 1 214 ? 17.482 -7.433 -8.843 1.00 91.00 214 SER A C 1
ATOM 1595 O O . SER A 1 214 ? 16.876 -6.882 -7.920 1.00 91.00 214 SER A O 1
ATOM 1597 N N . LEU A 1 215 ? 18.191 -6.724 -9.733 1.00 89.69 215 LEU A N 1
ATOM 1598 C CA . LEU A 1 215 ? 18.216 -5.261 -9.744 1.00 89.69 215 LEU A CA 1
ATOM 1599 C C . LEU A 1 215 ? 16.817 -4.704 -10.032 1.00 89.69 215 LEU A C 1
ATOM 1601 O O . LEU A 1 215 ? 16.341 -3.819 -9.320 1.00 89.69 215 LEU A O 1
ATOM 1605 N N . TYR A 1 216 ? 16.143 -5.241 -11.048 1.00 89.50 216 TYR A N 1
ATOM 1606 C CA . TYR A 1 216 ? 14.808 -4.797 -11.440 1.00 89.50 216 TYR A CA 1
ATOM 1607 C C . TYR A 1 216 ? 13.729 -5.245 -10.461 1.00 89.50 216 TYR A C 1
ATOM 1609 O O . TYR A 1 216 ? 12.837 -4.460 -10.150 1.00 89.50 216 TYR A O 1
ATOM 1617 N N . GLU A 1 217 ? 13.843 -6.447 -9.899 1.00 90.56 217 GLU A N 1
ATOM 1618 C CA . GLU A 1 217 ? 12.997 -6.879 -8.786 1.00 90.56 217 GLU A CA 1
ATOM 1619 C C . GLU A 1 217 ? 13.066 -5.862 -7.650 1.00 90.56 217 GLU A C 1
ATOM 1621 O O . GLU A 1 217 ? 12.035 -5.404 -7.171 1.00 90.56 217 GLU A O 1
ATOM 1626 N N . ARG A 1 218 ? 14.270 -5.415 -7.271 1.00 88.94 218 ARG A N 1
ATOM 1627 C CA . ARG A 1 218 ? 14.437 -4.404 -6.224 1.00 88.94 218 ARG A CA 1
ATOM 1628 C C . ARG A 1 218 ? 13.836 -3.045 -6.599 1.00 88.94 218 ARG A C 1
ATOM 1630 O O . ARG A 1 218 ? 13.259 -2.387 -5.734 1.00 88.94 218 ARG A O 1
ATOM 1637 N N . ILE A 1 219 ? 13.977 -2.629 -7.856 1.00 89.00 219 ILE A N 1
ATOM 1638 C CA . ILE A 1 219 ? 13.423 -1.381 -8.402 1.00 89.00 219 ILE A CA 1
ATOM 1639 C C . ILE A 1 219 ? 11.888 -1.385 -8.360 1.00 89.00 219 ILE A C 1
ATOM 1641 O O . ILE A 1 219 ? 11.292 -0.388 -7.956 1.00 89.00 219 ILE A O 1
ATOM 1645 N N . PHE A 1 220 ? 11.252 -2.500 -8.725 1.00 89.56 220 PHE A N 1
ATOM 1646 C CA . PHE A 1 220 ? 9.792 -2.622 -8.829 1.00 89.56 220 PHE A CA 1
ATOM 1647 C C . PHE A 1 220 ? 9.120 -3.253 -7.600 1.00 89.56 220 PHE A C 1
ATOM 1649 O O . PHE A 1 220 ? 7.898 -3.352 -7.549 1.00 89.56 220 PHE A O 1
ATOM 1656 N N . GLN A 1 221 ? 9.892 -3.640 -6.582 1.00 90.94 221 GLN A N 1
ATOM 1657 C CA . GLN A 1 221 ? 9.381 -4.230 -5.340 1.00 90.94 221 GLN A CA 1
ATOM 1658 C C . GLN A 1 221 ? 8.462 -3.280 -4.550 1.00 90.94 221 GLN A C 1
ATOM 1660 O O . GLN A 1 221 ? 7.679 -3.726 -3.711 1.00 90.94 221 GLN A O 1
ATOM 1665 N N . ARG A 1 222 ? 8.581 -1.965 -4.757 1.00 91.94 222 ARG A N 1
ATOM 1666 C CA . ARG A 1 222 ? 7.824 -0.937 -4.030 1.00 91.94 222 ARG A CA 1
ATOM 1667 C C . ARG A 1 222 ? 6.970 -0.120 -4.993 1.00 91.94 222 ARG A C 1
ATOM 1669 O O . ARG A 1 222 ? 7.383 0.058 -6.139 1.00 91.94 222 ARG A O 1
ATOM 1676 N N . PRO A 1 223 ? 5.823 0.413 -4.540 1.00 91.19 223 PRO A N 1
ATOM 1677 C CA . PRO A 1 223 ? 5.065 1.364 -5.337 1.00 91.19 223 PRO A CA 1
ATOM 1678 C C . PRO A 1 223 ? 5.912 2.606 -5.625 1.00 91.19 223 PRO A C 1
ATOM 1680 O O . PRO A 1 223 ? 6.616 3.114 -4.749 1.00 91.19 223 PRO A O 1
ATOM 1683 N N . TRP A 1 224 ? 5.811 3.082 -6.859 1.00 87.00 224 TRP A N 1
ATOM 1684 C CA . TRP A 1 224 ? 6.352 4.361 -7.290 1.00 87.00 224 TRP A CA 1
ATOM 1685 C C . TRP A 1 224 ? 5.249 5.395 -7.120 1.00 87.00 224 TRP A C 1
ATOM 1687 O O . TRP A 1 224 ? 4.204 5.275 -7.750 1.00 87.00 224 TRP A O 1
ATOM 1697 N N . LEU A 1 225 ? 5.449 6.327 -6.189 1.00 87.12 225 LEU A N 1
ATOM 1698 C CA . LEU A 1 225 ? 4.542 7.444 -5.956 1.00 87.12 225 LEU A CA 1
ATOM 1699 C C . LEU A 1 225 ? 5.156 8.660 -6.652 1.00 87.12 225 LEU A C 1
ATOM 1701 O O . LEU A 1 225 ? 6.135 9.205 -6.140 1.00 87.12 225 LEU A O 1
ATOM 1705 N N . ASP A 1 226 ? 4.622 9.003 -7.822 1.00 63.47 226 ASP A N 1
ATOM 1706 C CA . ASP A 1 226 ? 5.034 10.168 -8.617 1.00 63.47 226 ASP A CA 1
ATOM 1707 C C . ASP A 1 226 ? 4.299 11.448 -8.187 1.00 63.47 226 ASP A C 1
ATOM 1709 O O . ASP A 1 226 ? 3.096 11.357 -7.837 1.00 63.47 226 ASP A O 1
#

pLDDT: mean 82.04, std 22.5, range [29.72, 98.88]

Secondary structure (DSSP, 8-state):
-----------------------------------TT---------PPEEEEEEETTEEEEEEEEEEEEE-TTS-EEEESSEEEEEEESPPBTTBS-EEES--SSS-BSS-TTSTTB-GGG---SSEEE-TT-EEEEEEE-SSS--B--SSTTSPPB--SEEEEEEEEEESS---TTBPPPPSSS------BGGGS-GGGS---PPPTTPPPHHHHHHHHSS----

Radius of gyration: 31.16 Å; chains: 1; bounding box: 84×88×69 Å

Foldseek 3Di:
DDDDDDDDDDDDDDDDDDDDDDDDPPPPPPPPDPPPFPPDQPPQPQADFDQWDDDPQKIFGWPGTFRWDAALLGAIETAFKTWGAAIPPHDDPQAFFKAKQDAPDLADSHHPPRDNDDVVRGDDPRHIDGAQIKMKTFGFDPDQDFADQLDPPDDTDSDRTPAMGMYHYHNGDGGRQWDDADNHDGDPDIDGPSPDPCVPDDDDDDDPPPDDVVSVSSNSSGDDDD